Protein AF-A0A951UGB6-F1 (afdb_monomer_lite)

Sequence (271 aa):
MLEIDELEIEKVNQIALNAYKPQWRKLLALSSAVIFSIFVFATRFGLKNSWTSSHPLPILMVTIATLIVVYIGSMLILNLITNIWILHHILKRELERKEFNVNPLHPDRCGGLRSLSDYALKTAYLAAVLGMMVSLIVYQFITRGTGQNYWFIYLIIPIDILLSIVCFFGPLLAAHRGMRKAKEELLREIARQFQADYSQIHASLTGDAETLKQGTEKIKNLRAFYSLTDKFPVWPFDIQTFRRFLLTISAHVFLPVIGILQKLIPLLLKK

Foldseek 3Di:
DDPPPVVVVVVLVVLLCVLVPDPVLLVVLQVQLVVVLVVQLVVLCVWPQDPCNPDPVSSVVVSVVSSVLSSLVSSLVSVLVSLLVSLLVVLVVCLVVVVLAFDLPPPQLLSPLLVLLVQLLVSLLVLLVSLLVLLVVLLCCLQRVTPVVCPCSVVVLVVSLVVSVCSNVSSQVSQLVSLVVNLVVVLVVLVVVLVVLVVVLVVCVVDDPVSNVVSVVVNVVSVVVSVSSVPRDSTNDDPVSVVSSVVSSVSSCVSNVVSVCVVVVVVVVVD

Organism: NCBI:txid287848

pLDDT: mean 85.75, std 7.77, range [38.28, 95.31]

Secondary structure (DSSP, 8-state):
-----HHHHHHHHHHHHHHH--THHHHHHHHHHHHHHHHHHHHHHT-TT-GGGSSHHHHHHHHHHHHHHHHHHHHHHHHHHHHHHHHHHHHHHHHHTT-----TT-TTSSTT-HHHHHHHHHHHHHHHHHHHHHHHHHHHHHHH-TTTT-TTHHHHHHHHHHHHHHHHHHHHHHHHHHHHHHHHHHHHHHHHHHHHHHHHHHHTTTS-HHHHHHHHHHHHHHHHHHHHHHHS-SSS--HHHHHHHHHHHHHHHHHHHHHHHHHHHHHHTT-

Structure (mmCIF, N/CA/C/O backbone):
data_AF-A0A951UGB6-F1
#
_entry.id   AF-A0A951UGB6-F1
#
loop_
_atom_site.group_PDB
_atom_site.id
_atom_site.type_symbol
_atom_site.label_atom_id
_atom_site.label_alt_id
_atom_site.label_comp_id
_atom_site.label_asym_id
_atom_site.label_entity_id
_atom_site.label_seq_id
_atom_site.pdbx_PDB_ins_code
_atom_site.Cartn_x
_atom_site.Cartn_y
_atom_site.Cartn_z
_atom_site.occupancy
_atom_site.B_iso_or_equiv
_atom_site.auth_seq_id
_atom_site.auth_comp_id
_atom_site.auth_asym_id
_atom_site.auth_atom_id
_atom_site.pdbx_PDB_model_num
ATOM 1 N N . MET A 1 1 ? -5.005 12.750 31.411 1.00 38.28 1 MET A N 1
ATOM 2 C CA . MET A 1 1 ? -3.655 13.033 30.888 1.00 38.28 1 MET A CA 1
ATOM 3 C C . MET A 1 1 ? -2.956 11.687 30.880 1.00 38.28 1 MET A C 1
ATOM 5 O O . MET A 1 1 ? -2.759 11.136 31.948 1.00 38.28 1 MET A O 1
ATOM 9 N N . LEU A 1 2 ? -2.833 11.066 29.705 1.00 46.41 2 LEU A N 1
ATOM 10 C CA . LEU A 1 2 ? -2.323 9.698 29.567 1.00 46.41 2 LEU A CA 1
ATOM 11 C C . LEU A 1 2 ? -0.817 9.725 29.848 1.00 46.41 2 LEU A C 1
ATOM 13 O O . LEU A 1 2 ? -0.064 10.207 29.004 1.00 46.41 2 LEU A O 1
ATOM 17 N N . GLU A 1 3 ? -0.391 9.241 31.016 1.00 51.22 3 GLU A N 1
ATOM 18 C CA . GLU A 1 3 ? 0.951 8.672 31.167 1.00 51.22 3 GLU A CA 1
ATOM 19 C C . GLU A 1 3 ? 1.006 7.480 30.213 1.00 51.22 3 GLU A C 1
ATOM 21 O O . GLU A 1 3 ? 0.571 6.376 30.529 1.00 51.22 3 GLU A O 1
ATOM 26 N N . ILE A 1 4 ? 1.428 7.732 28.976 1.00 63.09 4 ILE A N 1
ATOM 27 C CA . ILE A 1 4 ? 1.893 6.658 28.114 1.00 63.09 4 ILE A CA 1
ATOM 28 C C . ILE A 1 4 ? 3.155 6.165 28.811 1.00 63.09 4 ILE A C 1
ATOM 30 O O . ILE A 1 4 ? 4.134 6.905 28.868 1.00 63.09 4 ILE A O 1
ATOM 34 N N . ASP A 1 5 ? 3.079 4.976 29.404 1.00 76.38 5 ASP A N 1
ATOM 35 C CA . ASP A 1 5 ? 4.167 4.349 30.148 1.00 76.38 5 ASP A CA 1
ATOM 36 C C . ASP A 1 5 ? 5.444 4.404 29.290 1.00 76.38 5 ASP A C 1
ATOM 38 O O . ASP A 1 5 ? 5.528 3.770 28.233 1.00 76.38 5 ASP A O 1
ATOM 42 N N . GLU A 1 6 ? 6.416 5.235 29.685 1.00 79.81 6 GLU A N 1
ATOM 43 C CA . GLU A 1 6 ? 7.659 5.463 28.930 1.00 79.81 6 GLU A CA 1
ATOM 44 C C . GLU A 1 6 ? 8.369 4.135 28.631 1.00 79.81 6 GLU A C 1
ATOM 46 O O . GLU A 1 6 ? 8.998 3.958 27.583 1.00 79.81 6 GLU A O 1
ATOM 51 N N . LEU A 1 7 ? 8.184 3.157 29.519 1.00 80.94 7 LEU A N 1
ATOM 52 C CA . LEU A 1 7 ? 8.701 1.806 29.394 1.00 80.94 7 LEU A CA 1
ATOM 53 C C . LEU A 1 7 ? 8.065 1.032 28.225 1.00 80.94 7 LEU A C 1
ATOM 55 O O . LEU A 1 7 ? 8.711 0.174 27.614 1.00 80.94 7 LEU A O 1
ATOM 59 N N . GLU A 1 8 ? 6.814 1.323 27.870 1.00 78.12 8 GLU A N 1
ATOM 60 C CA . GLU A 1 8 ? 6.154 0.745 26.700 1.00 78.12 8 GLU A CA 1
ATOM 61 C C . GLU A 1 8 ? 6.611 1.374 25.392 1.00 78.12 8 GLU A C 1
ATOM 63 O O . GLU A 1 8 ? 6.819 0.645 24.414 1.00 78.12 8 GLU A O 1
ATOM 68 N N . ILE A 1 9 ? 6.820 2.693 25.382 1.00 81.00 9 ILE A N 1
ATOM 69 C CA . ILE A 1 9 ? 7.415 3.390 24.236 1.00 81.00 9 ILE A CA 1
ATOM 70 C C . ILE A 1 9 ? 8.806 2.812 23.966 1.00 81.00 9 ILE A C 1
ATOM 72 O O . ILE A 1 9 ? 9.115 2.461 22.825 1.00 81.00 9 ILE A O 1
ATOM 76 N N . GLU A 1 10 ? 9.610 2.617 25.014 1.00 86.25 10 GLU A N 1
ATOM 77 C CA . GLU A 1 10 ? 10.943 2.031 24.887 1.00 86.25 10 GLU A CA 1
ATOM 78 C C . GLU A 1 10 ? 10.883 0.593 24.353 1.00 86.25 10 GLU A C 1
ATOM 80 O O . GLU A 1 10 ? 11.609 0.247 23.421 1.00 86.25 10 GLU A O 1
ATOM 85 N N . LYS A 1 11 ? 9.955 -0.245 24.838 1.00 83.81 11 LYS A N 1
ATOM 86 C CA . LYS A 1 11 ? 9.754 -1.605 24.298 1.00 83.81 11 LYS A CA 1
ATOM 87 C C . LYS A 1 11 ? 9.396 -1.596 22.810 1.00 83.81 11 LYS A C 1
ATOM 89 O O . LYS A 1 11 ? 9.941 -2.397 22.049 1.00 83.81 11 LYS A O 1
ATOM 94 N N . VAL A 1 12 ? 8.488 -0.716 22.381 1.00 81.81 12 VAL A N 1
ATOM 95 C CA . VAL A 1 12 ? 8.105 -0.592 20.963 1.00 81.81 12 VAL A CA 1
ATOM 96 C C . VAL A 1 12 ? 9.290 -0.112 20.123 1.00 81.81 12 VAL A C 1
ATOM 98 O O . VAL A 1 12 ? 9.552 -0.681 19.059 1.00 81.81 12 VAL A O 1
ATOM 101 N N . ASN A 1 13 ? 10.053 0.862 20.621 1.00 84.88 13 ASN A N 1
ATOM 102 C CA . ASN A 1 13 ? 11.263 1.354 19.965 1.00 84.88 13 ASN A CA 1
ATOM 103 C C . ASN A 1 13 ? 12.320 0.257 19.827 1.00 84.88 13 ASN A C 1
ATOM 105 O O . ASN A 1 13 ? 12.879 0.091 18.745 1.00 84.88 13 ASN A O 1
ATOM 109 N N . GLN A 1 14 ? 12.551 -0.546 20.865 1.00 86.94 14 GLN A N 1
ATOM 110 C CA . GLN A 1 14 ? 13.484 -1.674 20.819 1.00 86.94 14 GLN A CA 1
ATOM 111 C C . GLN A 1 14 ? 13.060 -2.730 19.792 1.00 86.94 14 GLN A C 1
ATOM 113 O O . GLN A 1 14 ? 13.891 -3.201 19.012 1.00 86.94 14 GLN A O 1
ATOM 118 N N . ILE A 1 15 ? 11.768 -3.077 19.729 1.00 83.62 15 ILE A N 1
ATOM 119 C CA . ILE A 1 15 ? 11.235 -3.999 18.710 1.00 83.62 15 ILE A CA 1
ATOM 120 C C . ILE A 1 15 ? 11.481 -3.437 17.305 1.00 83.62 15 ILE A C 1
ATOM 122 O O . ILE A 1 15 ? 11.978 -4.155 16.432 1.00 83.62 15 ILE A O 1
ATOM 126 N N . ALA A 1 16 ? 11.178 -2.155 17.091 1.00 81.88 16 ALA A N 1
ATOM 127 C CA . ALA A 1 16 ? 11.404 -1.498 15.811 1.00 81.88 16 ALA A CA 1
ATOM 128 C C . ALA A 1 16 ? 12.898 -1.488 15.446 1.00 81.88 16 ALA A C 1
ATOM 130 O O . ALA A 1 16 ? 13.276 -1.977 14.382 1.00 81.88 16 ALA A O 1
ATOM 131 N N . LEU A 1 17 ? 13.768 -1.017 16.341 1.00 84.00 17 LEU A N 1
ATOM 132 C CA . LEU A 1 17 ? 15.216 -0.958 16.129 1.00 84.00 17 LEU A CA 1
ATOM 133 C C . LEU A 1 17 ? 15.797 -2.333 15.795 1.00 84.00 17 LEU A C 1
ATOM 135 O O . LEU A 1 17 ? 16.550 -2.461 14.827 1.00 84.00 17 LEU A O 1
ATOM 139 N N . ASN A 1 18 ? 15.397 -3.377 16.521 1.00 86.62 18 ASN A N 1
ATOM 140 C CA . ASN A 1 18 ? 15.859 -4.741 16.272 1.00 86.62 18 ASN A CA 1
ATOM 141 C C . ASN A 1 18 ? 15.403 -5.287 14.915 1.00 86.62 18 ASN A C 1
ATOM 143 O O . ASN A 1 18 ? 16.157 -6.018 14.273 1.00 86.62 18 ASN A O 1
ATOM 147 N N . ALA A 1 19 ? 14.226 -4.892 14.428 1.00 84.12 19 ALA A N 1
ATOM 148 C CA . ALA A 1 19 ? 13.757 -5.265 13.096 1.00 84.12 19 ALA A CA 1
ATOM 149 C C . ALA A 1 19 ? 14.510 -4.530 11.961 1.00 84.12 19 ALA A C 1
ATOM 151 O O . ALA A 1 19 ? 14.636 -5.045 10.843 1.00 84.12 19 ALA A O 1
ATOM 152 N N . TYR A 1 20 ? 15.047 -3.333 12.234 1.00 85.38 20 TYR A N 1
ATOM 153 C CA . TYR A 1 20 ? 15.798 -2.523 11.262 1.00 85.38 20 TYR A CA 1
ATOM 154 C C . TYR A 1 20 ? 17.314 -2.736 11.262 1.00 85.38 20 TYR A C 1
ATOM 156 O O . TYR A 1 20 ? 17.959 -2.543 10.230 1.00 85.38 20 TYR A O 1
ATOM 164 N N . LYS A 1 21 ? 17.877 -3.190 12.380 1.00 84.81 21 LYS A N 1
ATOM 165 C CA . LYS A 1 21 ? 19.311 -3.446 12.572 1.00 84.81 21 LYS A CA 1
ATOM 166 C C . LYS A 1 21 ? 19.970 -4.462 11.616 1.00 84.81 21 LYS A C 1
ATOM 168 O O . LYS A 1 21 ? 21.153 -4.273 11.321 1.00 84.81 21 LYS A O 1
ATOM 173 N N . PRO A 1 22 ? 19.315 -5.542 11.142 1.00 87.25 22 PRO A N 1
ATOM 174 C CA . PRO A 1 22 ? 20.041 -6.631 10.497 1.00 87.25 22 PRO A CA 1
ATOM 175 C C . PRO A 1 22 ? 20.720 -6.236 9.175 1.00 87.25 22 PRO A C 1
ATOM 177 O O . PRO A 1 22 ? 20.073 -5.794 8.224 1.00 87.25 22 PRO A O 1
ATOM 180 N N . GLN A 1 23 ? 22.036 -6.462 9.083 1.00 87.88 23 GLN A N 1
ATOM 181 C CA . GLN A 1 23 ? 22.843 -6.102 7.907 1.00 87.88 23 GLN A CA 1
ATOM 182 C C . GLN A 1 23 ? 22.501 -6.921 6.652 1.00 87.88 23 GLN A C 1
ATOM 184 O O . GLN A 1 23 ? 22.682 -6.426 5.537 1.00 87.88 23 GLN A O 1
ATOM 189 N N . TRP A 1 24 ? 21.935 -8.125 6.815 1.00 89.00 24 TRP A N 1
ATOM 190 C CA . TRP A 1 24 ? 21.502 -8.977 5.699 1.00 89.00 24 TRP A CA 1
ATOM 191 C C . TRP A 1 24 ? 20.510 -8.273 4.769 1.00 89.00 24 TRP A C 1
ATOM 193 O O . TRP A 1 24 ? 20.470 -8.576 3.584 1.00 89.00 24 TRP A O 1
ATOM 203 N N . ARG A 1 25 ? 19.762 -7.283 5.271 1.00 91.88 25 ARG A N 1
ATOM 204 C CA . ARG A 1 25 ? 18.820 -6.487 4.475 1.00 91.88 25 ARG A CA 1
ATOM 205 C C . ARG A 1 25 ? 19.524 -5.676 3.390 1.00 91.88 25 ARG A C 1
ATOM 207 O O . ARG A 1 25 ? 19.106 -5.698 2.237 1.00 91.88 25 ARG A O 1
ATOM 214 N N . LYS A 1 26 ? 20.613 -4.991 3.758 1.00 92.06 26 LYS A N 1
ATOM 215 C CA . LYS A 1 26 ? 21.428 -4.207 2.818 1.00 92.06 26 LYS A CA 1
ATOM 216 C C . LYS A 1 26 ? 22.120 -5.123 1.815 1.00 92.06 26 LYS A C 1
ATOM 218 O O . LYS A 1 26 ? 22.150 -4.800 0.634 1.00 92.06 26 LYS A O 1
ATOM 223 N N . LEU A 1 27 ? 22.622 -6.271 2.280 1.00 93.19 27 LEU A N 1
ATOM 224 C CA . LEU A 1 27 ? 23.237 -7.276 1.413 1.00 93.19 27 LEU A CA 1
ATOM 225 C C . LEU A 1 27 ? 22.232 -7.826 0.400 1.00 93.19 27 LEU A C 1
ATOM 227 O O . LEU A 1 27 ? 22.526 -7.827 -0.784 1.00 93.19 27 LEU A O 1
ATOM 231 N N . LEU A 1 28 ? 21.027 -8.198 0.835 1.00 92.94 28 LEU A N 1
ATOM 232 C CA . LEU A 1 28 ? 19.986 -8.732 -0.043 1.00 92.94 28 LEU A CA 1
ATOM 233 C C . LEU A 1 28 ? 19.545 -7.704 -1.094 1.00 92.94 28 LEU A C 1
ATOM 235 O O . LEU A 1 28 ? 19.450 -8.047 -2.270 1.00 92.94 28 LEU A O 1
ATOM 239 N N . ALA A 1 29 ? 19.344 -6.444 -0.693 1.00 93.75 29 ALA A N 1
ATOM 240 C CA . ALA A 1 29 ? 19.012 -5.358 -1.618 1.00 93.75 29 ALA A CA 1
ATOM 241 C C . ALA A 1 29 ? 20.155 -5.031 -2.596 1.00 93.75 29 ALA A C 1
ATOM 243 O O . ALA A 1 29 ? 19.908 -4.683 -3.749 1.00 93.75 29 ALA A O 1
ATOM 244 N N . LEU A 1 30 ? 21.411 -5.133 -2.154 1.00 94.56 30 LEU A N 1
ATOM 245 C CA . LEU A 1 30 ? 22.568 -4.944 -3.024 1.00 94.56 30 LEU A CA 1
ATOM 246 C C . LEU A 1 30 ? 22.714 -6.112 -4.005 1.00 94.56 30 LEU A C 1
ATOM 248 O O . LEU A 1 30 ? 22.925 -5.887 -5.193 1.00 94.56 30 LEU A O 1
ATOM 252 N N . SER A 1 31 ? 22.553 -7.351 -3.538 1.00 93.50 31 SER A N 1
ATOM 253 C CA . SER A 1 31 ? 22.601 -8.548 -4.377 1.00 93.50 31 SER A CA 1
ATOM 254 C C . SER A 1 31 ? 21.523 -8.521 -5.458 1.00 93.50 31 SER A C 1
ATOM 256 O O . SER A 1 31 ? 21.841 -8.762 -6.621 1.00 93.50 31 SER A O 1
ATOM 258 N N . SER A 1 32 ? 20.274 -8.171 -5.122 1.00 94.00 32 SER A N 1
ATOM 259 C CA . SER A 1 32 ? 19.203 -8.038 -6.121 1.00 94.00 32 SER A CA 1
ATOM 260 C C . SER A 1 32 ? 19.516 -6.949 -7.150 1.00 94.00 32 SER A C 1
ATOM 262 O O . SER A 1 32 ? 19.353 -7.181 -8.349 1.00 94.00 32 SER A O 1
ATOM 264 N N . ALA A 1 33 ? 20.025 -5.795 -6.706 1.00 94.31 33 ALA A N 1
ATOM 265 C CA . ALA A 1 33 ? 20.421 -4.698 -7.584 1.00 94.31 33 ALA A CA 1
ATOM 266 C C . ALA A 1 33 ? 21.547 -5.094 -8.544 1.00 94.31 33 ALA A C 1
ATOM 268 O O . ALA A 1 33 ? 21.436 -4.856 -9.744 1.00 94.31 33 ALA A O 1
ATOM 269 N N . VAL A 1 34 ? 22.593 -5.757 -8.046 1.00 95.31 34 VAL A N 1
ATOM 270 C CA . VAL A 1 34 ? 23.720 -6.220 -8.867 1.00 95.31 34 VAL A CA 1
ATOM 271 C C . VAL A 1 34 ? 23.261 -7.254 -9.895 1.00 95.31 34 VAL A C 1
ATOM 273 O O . VAL A 1 34 ? 23.569 -7.106 -11.077 1.00 95.31 34 VAL A O 1
ATOM 276 N N . ILE A 1 35 ? 22.479 -8.259 -9.484 1.00 94.50 35 ILE A N 1
ATOM 277 C CA . ILE A 1 35 ? 21.965 -9.301 -10.388 1.00 94.50 35 ILE A CA 1
ATOM 278 C C . ILE A 1 35 ? 21.121 -8.675 -11.505 1.00 94.50 35 ILE A C 1
ATOM 280 O O . ILE A 1 35 ? 21.333 -8.966 -12.685 1.00 94.50 35 ILE A O 1
ATOM 284 N N . PHE A 1 36 ? 20.191 -7.785 -11.151 1.00 91.06 36 PHE A N 1
ATOM 285 C CA . PHE A 1 36 ? 19.306 -7.157 -12.129 1.00 91.06 36 PHE A CA 1
ATOM 286 C C . PHE A 1 36 ? 20.064 -6.201 -13.060 1.00 91.06 36 PHE A C 1
ATOM 288 O O . PHE A 1 36 ? 19.801 -6.172 -14.261 1.00 91.06 36 PHE A O 1
ATOM 295 N N . SER A 1 37 ? 21.054 -5.466 -12.548 1.00 91.44 37 SER A N 1
ATOM 296 C CA . SER A 1 37 ? 21.913 -4.610 -13.369 1.00 91.44 37 SER A CA 1
ATOM 297 C C . SER A 1 37 ? 22.779 -5.399 -14.342 1.00 91.44 37 SER A C 1
ATOM 299 O O . SER A 1 37 ? 22.891 -4.987 -15.494 1.00 91.44 37 SER A O 1
ATOM 301 N N . ILE A 1 38 ? 23.340 -6.544 -13.938 1.00 92.69 38 ILE A N 1
ATOM 302 C CA . ILE A 1 38 ? 24.080 -7.433 -14.850 1.00 92.69 38 ILE A CA 1
ATOM 303 C C . ILE A 1 38 ? 23.151 -7.940 -15.960 1.00 92.69 38 ILE A C 1
ATOM 305 O O . ILE A 1 38 ? 23.517 -7.918 -17.136 1.00 92.69 38 ILE A O 1
ATOM 309 N N . PHE A 1 39 ? 21.924 -8.332 -15.609 1.00 90.19 39 PHE A N 1
ATOM 310 C CA . PHE A 1 39 ? 20.917 -8.752 -16.582 1.00 90.19 39 PHE A CA 1
ATOM 311 C C . PHE A 1 39 ? 20.552 -7.629 -17.570 1.00 90.19 39 PHE A C 1
ATOM 313 O O . PHE A 1 39 ? 20.525 -7.845 -18.786 1.00 90.19 39 PHE A O 1
ATOM 320 N N . VAL A 1 40 ? 20.315 -6.407 -17.080 1.00 86.56 40 VAL A N 1
ATOM 321 C CA . VAL A 1 40 ? 20.032 -5.245 -17.939 1.00 86.56 40 VAL A CA 1
ATOM 322 C C . VAL A 1 40 ? 21.230 -4.907 -18.824 1.00 86.56 40 VAL A C 1
ATOM 324 O O . VAL A 1 40 ? 21.052 -4.663 -20.015 1.00 86.56 40 VAL A O 1
ATOM 327 N N . PHE A 1 41 ? 22.448 -4.949 -18.288 1.00 89.06 41 PHE A N 1
ATOM 328 C CA . PHE A 1 41 ? 23.668 -4.727 -19.059 1.00 89.06 41 PHE A CA 1
ATOM 329 C C . PHE A 1 41 ? 23.786 -5.732 -20.213 1.00 89.06 41 PHE A C 1
ATOM 331 O O . PHE A 1 41 ? 23.933 -5.325 -21.364 1.00 89.06 41 PHE A O 1
ATOM 338 N N . ALA A 1 42 ? 23.620 -7.029 -19.933 1.00 87.25 42 ALA A N 1
ATOM 339 C CA . ALA A 1 42 ? 23.700 -8.090 -20.938 1.00 87.25 42 ALA A CA 1
ATOM 340 C C . ALA A 1 42 ? 22.615 -7.964 -22.024 1.00 87.25 42 ALA A C 1
ATOM 342 O O . ALA A 1 42 ? 22.898 -8.082 -23.216 1.00 87.25 42 ALA A O 1
ATOM 343 N N . THR A 1 43 ? 21.371 -7.670 -21.633 1.00 83.00 43 THR A N 1
ATOM 344 C CA . THR A 1 43 ? 20.251 -7.527 -22.582 1.00 83.00 43 THR A CA 1
ATOM 345 C C . THR A 1 43 ? 20.361 -6.273 -23.454 1.00 83.00 43 THR A C 1
ATOM 347 O O . THR A 1 43 ? 19.900 -6.277 -24.597 1.00 83.00 43 THR A O 1
ATOM 350 N N . ARG A 1 44 ? 21.015 -5.207 -22.970 1.00 82.81 44 ARG A N 1
ATOM 351 C CA . ARG A 1 44 ? 21.193 -3.948 -23.717 1.00 82.81 44 ARG A CA 1
ATOM 352 C C . ARG A 1 44 ? 22.100 -4.078 -24.933 1.00 82.81 44 ARG A C 1
ATOM 354 O O . ARG A 1 44 ? 21.819 -3.412 -25.927 1.00 82.81 44 ARG A O 1
ATOM 361 N N . PHE A 1 45 ? 23.093 -4.966 -24.917 1.00 79.00 45 PHE A N 1
ATOM 362 C CA . PHE A 1 45 ? 23.911 -5.241 -26.107 1.00 79.00 45 PHE A CA 1
ATOM 363 C C . PHE A 1 45 ? 23.113 -5.886 -27.249 1.00 79.00 45 PHE A C 1
ATOM 365 O O . PHE A 1 45 ? 23.432 -5.676 -28.415 1.00 79.00 45 PHE A O 1
ATOM 372 N N . GLY A 1 46 ? 22.050 -6.634 -26.933 1.00 75.75 46 GLY A N 1
ATOM 373 C CA . GLY A 1 46 ? 21.193 -7.284 -27.931 1.00 75.75 46 GLY A CA 1
ATOM 374 C C . GLY A 1 46 ? 20.109 -6.383 -28.535 1.00 75.75 46 GLY A C 1
ATOM 375 O O . GLY A 1 46 ? 19.446 -6.775 -29.498 1.00 75.75 46 GLY A O 1
ATOM 376 N N . LEU A 1 47 ? 19.896 -5.179 -27.991 1.00 77.62 47 LEU A N 1
ATOM 377 C CA . LEU A 1 47 ? 18.827 -4.283 -28.432 1.00 77.62 47 LEU A CA 1
ATOM 378 C C . LEU A 1 47 ? 19.217 -3.550 -29.725 1.00 77.62 47 LEU A C 1
ATOM 380 O O . LEU A 1 47 ? 20.051 -2.648 -29.720 1.00 77.62 47 LEU A O 1
ATOM 384 N N . LYS A 1 48 ? 18.552 -3.883 -30.835 1.00 70.69 48 LYS A N 1
ATOM 385 C CA . LYS A 1 48 ? 18.637 -3.123 -32.095 1.00 70.69 48 LYS A CA 1
ATOM 386 C C . LYS A 1 48 ? 17.739 -1.878 -32.034 1.00 70.69 48 LYS A C 1
ATOM 388 O O . LYS A 1 48 ? 16.685 -1.919 -31.404 1.00 70.69 48 LYS A O 1
ATOM 393 N N . ASN A 1 49 ? 18.134 -0.789 -32.701 1.00 72.69 49 ASN A N 1
ATOM 394 C CA . ASN A 1 49 ? 17.379 0.477 -32.804 1.00 72.69 49 ASN A CA 1
ATOM 395 C C . ASN A 1 49 ? 17.166 1.239 -31.480 1.00 72.69 49 ASN A C 1
ATOM 397 O O . ASN A 1 49 ? 16.219 2.018 -31.345 1.00 72.69 49 ASN A O 1
ATOM 401 N N . SER A 1 50 ? 18.055 1.055 -30.499 1.00 73.50 50 SER A N 1
ATOM 402 C CA . SER A 1 50 ? 18.045 1.844 -29.267 1.00 73.50 50 SER A CA 1
ATOM 403 C C . SER A 1 50 ? 19.192 2.838 -29.235 1.00 73.50 50 SER A C 1
ATOM 405 O O . SER A 1 50 ? 20.338 2.465 -29.452 1.00 73.50 50 SER A O 1
ATOM 407 N N . TRP A 1 51 ? 18.912 4.080 -28.839 1.00 73.81 51 TRP A N 1
ATOM 408 C CA . TRP A 1 51 ? 19.974 5.039 -28.511 1.00 73.81 51 TRP A CA 1
ATOM 409 C C . TRP A 1 51 ? 20.811 4.562 -27.313 1.00 73.81 51 TRP A C 1
ATOM 411 O O . TRP A 1 51 ? 21.986 4.892 -27.191 1.00 73.81 51 TRP A O 1
ATOM 421 N N . THR A 1 52 ? 20.216 3.734 -26.443 1.00 75.94 52 THR A N 1
ATOM 422 C CA . THR A 1 52 ? 20.905 3.178 -25.277 1.00 75.94 52 THR A CA 1
ATOM 423 C C . THR A 1 52 ? 21.903 2.088 -25.637 1.00 75.94 52 THR A C 1
ATOM 425 O O . THR A 1 52 ? 22.684 1.722 -24.776 1.00 75.94 52 THR A O 1
ATOM 428 N N . SER A 1 53 ? 21.846 1.525 -26.848 1.00 78.06 53 SER A N 1
ATOM 429 C CA . SER A 1 53 ? 22.748 0.458 -27.304 1.00 78.06 53 SER A CA 1
ATOM 430 C C . SER A 1 53 ? 23.742 0.927 -28.369 1.00 78.06 53 SER A C 1
ATOM 432 O O . SER A 1 53 ? 24.598 0.153 -28.782 1.00 78.06 53 SER A O 1
ATOM 434 N N . SER A 1 54 ? 23.668 2.195 -28.797 1.00 79.44 54 SER A N 1
ATOM 435 C CA . SER A 1 54 ? 24.538 2.750 -29.842 1.00 79.44 54 SER A CA 1
ATOM 436 C C . SER A 1 54 ? 25.992 2.932 -29.393 1.00 79.44 54 SER A C 1
ATOM 438 O O . SER A 1 54 ? 26.893 2.857 -30.219 1.00 79.44 54 SER A O 1
ATOM 440 N N . HIS A 1 55 ? 26.229 3.163 -28.098 1.00 84.19 55 HIS A N 1
ATOM 441 C CA . HIS A 1 55 ? 27.565 3.352 -27.528 1.00 84.19 55 HIS A CA 1
ATOM 442 C C . HIS A 1 55 ? 27.668 2.756 -26.111 1.00 84.19 55 HIS A C 1
ATOM 444 O O . HIS A 1 55 ? 26.653 2.673 -25.414 1.00 84.19 55 HIS A O 1
ATOM 450 N N . PRO A 1 56 ? 28.884 2.418 -25.630 1.00 85.12 56 PRO A N 1
ATOM 451 C CA . PRO A 1 56 ? 29.094 1.901 -24.273 1.00 85.12 56 PRO A CA 1
ATOM 452 C C . PRO A 1 56 ? 28.647 2.857 -23.155 1.00 85.12 56 PRO A C 1
ATOM 454 O O . PRO A 1 56 ? 28.153 2.411 -22.124 1.00 85.12 56 PRO A O 1
ATOM 457 N N . LEU A 1 57 ? 28.779 4.175 -23.357 1.00 87.69 57 LEU A N 1
ATOM 458 C CA . LEU A 1 57 ? 28.433 5.183 -22.345 1.00 87.69 57 LEU A CA 1
ATOM 459 C C . LEU A 1 57 ? 26.934 5.167 -21.964 1.00 87.69 57 LEU A C 1
ATOM 461 O O . LEU A 1 57 ? 26.636 5.031 -20.776 1.00 87.69 57 LEU A O 1
ATOM 465 N N . PRO A 1 58 ? 25.973 5.235 -22.912 1.00 86.62 58 PRO A N 1
ATOM 466 C CA . PRO A 1 58 ? 24.553 5.044 -22.610 1.00 86.62 58 PRO A CA 1
ATOM 467 C C . PRO A 1 58 ? 24.225 3.724 -21.900 1.00 86.62 58 PRO A C 1
ATOM 469 O O . PRO A 1 58 ? 23.387 3.715 -20.997 1.00 86.62 58 PRO A O 1
ATOM 472 N N . ILE A 1 59 ? 24.893 2.623 -22.266 1.00 86.44 59 ILE A N 1
ATOM 473 C CA . ILE A 1 59 ? 24.694 1.315 -21.621 1.00 86.44 59 ILE A CA 1
ATOM 474 C C . ILE A 1 59 ? 25.091 1.393 -20.143 1.00 86.44 59 ILE A C 1
ATOM 476 O O . ILE A 1 59 ? 24.321 0.974 -19.274 1.00 86.44 59 ILE A O 1
ATOM 480 N N . LEU A 1 60 ? 26.260 1.968 -19.846 1.00 88.38 60 LEU A N 1
ATOM 481 C CA . LEU A 1 60 ? 26.738 2.150 -18.475 1.00 88.38 60 LEU A CA 1
ATOM 482 C C . LEU A 1 60 ? 25.800 3.051 -17.665 1.00 88.38 60 LEU A C 1
ATOM 484 O O . LEU A 1 60 ? 25.413 2.678 -16.560 1.00 88.38 60 LEU A O 1
ATOM 488 N N . MET A 1 61 ? 25.359 4.178 -18.230 1.00 88.88 61 MET A N 1
ATOM 489 C CA . MET A 1 61 ? 24.427 5.097 -17.562 1.00 88.88 61 MET A CA 1
ATOM 490 C C . MET A 1 61 ? 23.110 4.412 -17.184 1.00 88.88 61 MET A C 1
ATOM 492 O O . MET A 1 61 ? 22.662 4.510 -16.042 1.00 88.88 61 MET A O 1
ATOM 496 N N . VAL A 1 62 ? 22.509 3.663 -18.114 1.00 86.31 62 VAL A N 1
ATOM 497 C CA . VAL A 1 62 ? 21.268 2.916 -17.849 1.00 86.31 62 VAL A CA 1
ATOM 498 C C . VAL A 1 62 ? 21.494 1.814 -16.813 1.00 86.31 62 VAL A C 1
ATOM 500 O O . VAL A 1 62 ? 20.632 1.584 -15.965 1.00 86.31 62 VAL A O 1
ATOM 503 N N . THR A 1 63 ? 22.649 1.151 -16.841 1.00 88.88 63 THR A N 1
ATOM 504 C CA . THR A 1 63 ? 22.993 0.081 -15.890 1.00 88.88 63 THR A CA 1
ATOM 505 C C . THR A 1 63 ? 23.168 0.620 -14.469 1.00 88.88 63 THR A C 1
ATOM 507 O O . THR A 1 63 ? 22.646 0.027 -13.522 1.00 88.88 63 THR A O 1
ATOM 510 N N . ILE A 1 64 ? 23.833 1.771 -14.318 1.00 91.00 64 ILE A N 1
ATOM 511 C CA . ILE A 1 64 ? 23.996 2.468 -13.033 1.00 91.00 64 ILE A CA 1
ATOM 512 C C . ILE A 1 64 ? 22.640 2.959 -12.519 1.00 91.00 64 ILE A C 1
ATOM 514 O O . ILE A 1 64 ? 22.299 2.716 -11.363 1.00 91.00 64 ILE A O 1
ATOM 518 N N . ALA A 1 65 ? 21.831 3.589 -13.376 1.00 89.06 65 ALA A N 1
ATOM 519 C CA . ALA A 1 65 ? 20.487 4.026 -13.002 1.00 89.06 65 ALA A CA 1
ATOM 520 C C . ALA A 1 65 ? 19.617 2.844 -12.544 1.00 89.06 65 ALA A C 1
ATOM 522 O O . ALA A 1 65 ? 18.937 2.931 -11.524 1.00 89.06 65 ALA A O 1
ATOM 523 N N . THR A 1 66 ? 19.697 1.712 -13.249 1.00 88.12 66 THR A N 1
ATOM 524 C CA . THR A 1 66 ? 19.005 0.472 -12.872 1.00 88.12 66 THR A CA 1
ATOM 525 C C . THR A 1 66 ? 19.469 -0.030 -11.507 1.00 88.12 66 THR A C 1
ATOM 527 O O . THR A 1 66 ? 18.631 -0.389 -10.686 1.00 88.12 66 THR A O 1
ATOM 530 N N . LEU A 1 67 ? 20.777 0.001 -11.232 1.00 92.75 67 LEU A N 1
ATOM 531 C CA . LEU A 1 67 ? 21.334 -0.435 -9.948 1.00 92.75 67 LEU A CA 1
ATOM 532 C C . LEU A 1 67 ? 20.732 0.377 -8.800 1.00 92.75 67 LEU A C 1
ATOM 534 O O . LEU A 1 67 ? 20.254 -0.186 -7.817 1.00 92.75 67 LEU A O 1
ATOM 538 N N . ILE A 1 68 ? 20.704 1.702 -8.959 1.00 91.31 68 ILE A N 1
ATOM 539 C CA . ILE A 1 68 ? 20.145 2.628 -7.970 1.00 91.31 68 ILE A CA 1
ATOM 540 C C . ILE A 1 68 ? 18.649 2.358 -7.768 1.00 91.31 68 ILE A C 1
ATOM 542 O O . ILE A 1 68 ? 18.200 2.205 -6.632 1.00 91.31 68 ILE A O 1
ATOM 546 N N . VAL A 1 69 ? 17.877 2.253 -8.853 1.00 89.19 69 VAL A N 1
ATOM 547 C CA . VAL A 1 69 ? 16.421 2.040 -8.793 1.00 89.19 69 VAL A CA 1
ATOM 548 C C . VAL A 1 69 ? 16.077 0.699 -8.148 1.00 89.19 69 VAL A C 1
ATOM 550 O O . VAL A 1 69 ? 15.223 0.655 -7.263 1.00 89.19 69 VAL A O 1
ATOM 553 N N . VAL A 1 70 ? 16.749 -0.388 -8.534 1.00 90.50 70 VAL A N 1
ATOM 554 C CA . VAL A 1 70 ? 16.486 -1.725 -7.979 1.00 90.50 70 VAL A CA 1
ATOM 555 C C . VAL A 1 70 ? 16.912 -1.805 -6.517 1.00 90.50 70 VAL A C 1
ATOM 557 O O . VAL A 1 70 ? 16.200 -2.416 -5.718 1.00 90.50 70 VAL A O 1
ATOM 560 N N . TYR A 1 71 ? 18.012 -1.152 -6.132 1.00 92.56 71 TYR A N 1
ATOM 561 C CA . TYR A 1 71 ? 18.420 -1.061 -4.731 1.00 92.56 71 TYR A CA 1
ATOM 562 C C . TYR A 1 71 ? 17.368 -0.326 -3.888 1.00 92.56 71 TYR A C 1
ATOM 564 O O . TYR A 1 71 ? 16.919 -0.851 -2.866 1.00 92.56 71 TYR A O 1
ATOM 572 N N . ILE A 1 72 ? 16.917 0.852 -4.340 1.00 90.69 72 ILE A N 1
ATOM 573 C CA . ILE A 1 72 ? 15.880 1.639 -3.654 1.00 90.69 72 ILE A CA 1
ATOM 574 C C . ILE A 1 72 ? 14.565 0.853 -3.583 1.00 90.69 72 ILE A C 1
ATOM 576 O O . ILE A 1 72 ? 13.962 0.778 -2.514 1.00 90.69 72 ILE A O 1
ATOM 580 N N . GLY A 1 73 ? 14.142 0.226 -4.683 1.00 89.06 73 GLY A N 1
ATOM 581 C CA . GLY A 1 73 ? 12.928 -0.591 -4.733 1.00 89.06 73 GLY A CA 1
ATOM 582 C C . GLY A 1 73 ? 12.995 -1.806 -3.808 1.00 89.06 73 GLY A C 1
ATOM 583 O O . GLY A 1 73 ? 12.060 -2.061 -3.052 1.00 89.06 73 GLY A O 1
ATOM 584 N N . SER A 1 74 ? 14.131 -2.507 -3.779 1.00 91.19 74 SER A N 1
ATOM 585 C CA . SER A 1 74 ? 14.347 -3.644 -2.874 1.00 91.19 74 SER A CA 1
ATOM 586 C C . SER A 1 74 ? 14.323 -3.203 -1.409 1.00 91.19 74 SER A C 1
ATOM 588 O O . SER A 1 74 ? 13.689 -3.848 -0.573 1.00 91.19 74 SER A O 1
ATOM 590 N N . MET A 1 75 ? 14.950 -2.067 -1.090 1.00 91.38 75 MET A N 1
ATOM 591 C CA . MET A 1 75 ? 14.897 -1.478 0.251 1.00 91.38 75 MET A CA 1
ATOM 592 C C . MET A 1 75 ? 13.482 -1.043 0.640 1.00 91.38 75 MET A C 1
ATOM 594 O O . MET A 1 75 ? 13.083 -1.261 1.784 1.00 91.38 75 MET A O 1
ATOM 598 N N . LEU A 1 76 ? 12.709 -0.477 -0.292 1.00 89.31 76 LEU A N 1
ATOM 599 C CA . LEU A 1 76 ? 11.308 -0.121 -0.072 1.00 89.31 76 LEU A CA 1
ATOM 600 C C . LEU A 1 76 ? 10.471 -1.361 0.259 1.00 89.31 76 LEU A C 1
ATOM 602 O O . LEU A 1 76 ? 9.744 -1.341 1.249 1.00 89.31 76 LEU A O 1
ATOM 606 N N . ILE A 1 77 ? 10.618 -2.446 -0.508 1.00 89.38 77 ILE A N 1
ATOM 607 C CA . ILE A 1 77 ? 9.913 -3.715 -0.267 1.00 89.38 77 ILE A CA 1
ATOM 608 C C . ILE A 1 77 ? 10.272 -4.276 1.112 1.00 89.38 77 ILE A C 1
ATOM 610 O O . ILE A 1 77 ? 9.381 -4.605 1.894 1.00 89.38 77 ILE A O 1
ATOM 614 N N . LEU A 1 78 ? 11.564 -4.337 1.449 1.00 91.06 78 LEU A N 1
ATOM 615 C CA . LEU A 1 78 ? 12.008 -4.815 2.761 1.00 91.06 78 LEU A CA 1
ATOM 616 C C . LEU A 1 78 ? 11.454 -3.944 3.894 1.00 91.06 78 LEU A C 1
ATOM 618 O O . LEU A 1 78 ? 10.955 -4.475 4.882 1.00 91.06 78 LEU A O 1
ATOM 622 N N . ASN A 1 79 ? 11.501 -2.617 3.748 1.00 89.38 79 ASN A N 1
ATOM 623 C CA . ASN A 1 79 ? 10.921 -1.691 4.721 1.00 89.38 79 ASN A CA 1
ATOM 624 C C . ASN A 1 79 ? 9.415 -1.905 4.869 1.00 89.38 79 ASN A C 1
ATOM 626 O O . ASN A 1 79 ? 8.911 -1.907 5.987 1.00 89.38 79 ASN A O 1
ATOM 630 N N . LEU A 1 80 ? 8.693 -2.100 3.768 1.00 88.06 80 LEU A N 1
ATOM 631 C CA . LEU A 1 80 ? 7.257 -2.341 3.797 1.00 88.06 80 LEU A CA 1
ATOM 632 C C . LEU A 1 80 ? 6.930 -3.637 4.545 1.00 88.06 80 LEU A C 1
ATOM 634 O O . LEU A 1 80 ? 6.094 -3.615 5.443 1.00 88.06 80 LEU A O 1
ATOM 638 N N . ILE A 1 81 ? 7.624 -4.735 4.231 1.00 89.75 81 ILE A N 1
ATOM 639 C CA . ILE A 1 81 ? 7.449 -6.024 4.916 1.00 89.75 81 ILE A CA 1
ATOM 640 C C . ILE A 1 81 ? 7.697 -5.860 6.418 1.00 89.75 81 ILE A C 1
ATOM 642 O O . ILE A 1 81 ? 6.876 -6.288 7.230 1.00 89.75 81 ILE A O 1
ATOM 646 N N . THR A 1 82 ? 8.789 -5.189 6.798 1.00 90.06 82 THR A N 1
ATOM 647 C CA . THR A 1 82 ? 9.106 -4.919 8.204 1.00 90.06 82 THR A CA 1
ATOM 648 C C . THR A 1 82 ? 8.034 -4.059 8.877 1.00 90.06 82 THR A C 1
ATOM 650 O O . THR A 1 82 ? 7.605 -4.390 9.976 1.00 90.06 82 THR A O 1
ATOM 653 N N . ASN A 1 83 ? 7.553 -2.997 8.228 1.00 88.31 83 ASN A N 1
ATOM 654 C CA . ASN A 1 83 ? 6.520 -2.123 8.791 1.00 88.31 83 ASN A CA 1
ATOM 655 C C . ASN A 1 83 ? 5.182 -2.836 8.969 1.00 88.31 83 ASN A C 1
ATOM 657 O O . ASN A 1 83 ? 4.556 -2.689 10.016 1.00 88.31 83 ASN A O 1
ATOM 661 N N . ILE A 1 84 ? 4.766 -3.645 7.993 1.00 87.44 84 ILE A N 1
ATOM 662 C CA . ILE A 1 84 ? 3.564 -4.479 8.107 1.00 87.44 84 ILE A CA 1
ATOM 663 C C . ILE A 1 84 ? 3.716 -5.451 9.279 1.00 87.44 84 ILE A C 1
ATOM 665 O O . ILE A 1 84 ? 2.790 -5.595 10.075 1.00 87.44 84 ILE A O 1
ATOM 669 N N . TRP A 1 85 ? 4.882 -6.089 9.413 1.00 89.81 85 TRP A N 1
ATOM 670 C CA . TRP A 1 85 ? 5.156 -7.025 10.501 1.00 89.81 85 TRP A CA 1
ATOM 671 C C . TRP A 1 85 ? 5.127 -6.348 11.880 1.00 89.81 85 TRP A C 1
ATOM 673 O O . TRP A 1 85 ? 4.422 -6.825 12.769 1.00 89.81 85 TRP A O 1
ATOM 683 N N . ILE A 1 86 ? 5.815 -5.210 12.044 1.00 88.69 86 ILE A N 1
ATOM 684 C CA . ILE A 1 86 ? 5.819 -4.426 13.292 1.00 88.69 86 ILE A CA 1
ATOM 685 C C . ILE A 1 86 ? 4.396 -3.992 13.644 1.00 88.69 86 ILE A C 1
ATOM 687 O O . ILE A 1 86 ? 3.940 -4.208 14.764 1.00 88.69 86 ILE A O 1
ATOM 691 N N . LEU A 1 87 ? 3.673 -3.412 12.684 1.00 86.19 87 LEU A N 1
ATOM 692 C CA . LEU A 1 87 ? 2.322 -2.914 12.908 1.00 86.19 87 LEU A CA 1
ATOM 693 C C . LEU A 1 87 ? 1.359 -4.044 13.276 1.00 86.19 87 LEU A C 1
ATOM 695 O O . LEU A 1 87 ? 0.543 -3.888 14.181 1.00 86.19 87 LEU A O 1
ATOM 699 N N . HIS A 1 88 ? 1.473 -5.194 12.611 1.00 86.06 88 HIS A N 1
ATOM 700 C CA . HIS A 1 88 ? 0.695 -6.375 12.958 1.00 86.06 88 HIS A CA 1
ATOM 701 C C . HIS A 1 88 ? 0.993 -6.849 14.383 1.00 86.06 88 HIS A C 1
ATOM 703 O O . HIS A 1 88 ? 0.064 -7.182 15.116 1.00 86.06 88 HIS A O 1
ATOM 709 N N . HIS A 1 89 ? 2.264 -6.848 14.788 1.00 85.75 89 HIS A N 1
ATOM 710 C CA . HIS A 1 89 ? 2.673 -7.248 16.129 1.00 85.75 89 HIS A CA 1
ATOM 711 C C . HIS A 1 89 ? 2.142 -6.292 17.209 1.00 85.75 89 HIS A C 1
ATOM 713 O O . HIS A 1 89 ? 1.541 -6.753 18.178 1.00 85.75 89 HIS A O 1
ATOM 719 N N . ILE A 1 90 ? 2.292 -4.977 17.010 1.00 84.38 90 ILE A N 1
ATOM 720 C CA . ILE A 1 90 ? 1.785 -3.952 17.936 1.00 84.38 90 ILE A CA 1
ATOM 721 C C . ILE A 1 90 ? 0.265 -4.065 18.054 1.00 84.38 90 ILE A C 1
ATOM 723 O O . ILE A 1 90 ? -0.255 -4.239 19.149 1.00 84.38 90 ILE A O 1
ATOM 727 N N . LEU A 1 91 ? -0.456 -4.055 16.930 1.00 81.56 91 LEU A N 1
ATOM 728 C CA . LEU A 1 91 ? -1.917 -4.107 16.954 1.00 81.56 91 LEU A CA 1
ATOM 729 C C . LEU A 1 91 ? -2.445 -5.403 17.559 1.00 81.56 91 LEU A C 1
ATOM 731 O O . LEU A 1 91 ? -3.442 -5.370 18.271 1.00 81.56 91 LEU A O 1
ATOM 735 N N . LYS A 1 92 ? -1.789 -6.542 17.310 1.00 82.75 92 LYS A N 1
ATOM 736 C CA . LYS A 1 92 ? -2.163 -7.808 17.947 1.00 82.75 92 LYS A CA 1
ATOM 737 C C . LYS A 1 92 ? -2.031 -7.717 19.470 1.00 82.75 92 LYS A C 1
ATOM 739 O O . LYS A 1 92 ? -2.952 -8.135 20.165 1.00 82.75 92 LYS A O 1
ATOM 744 N N . ARG A 1 93 ? -0.939 -7.131 19.971 1.00 82.38 93 ARG A N 1
ATOM 745 C CA . ARG A 1 93 ? -0.701 -6.936 21.409 1.00 82.38 93 ARG A CA 1
ATOM 746 C C . ARG A 1 93 ? -1.773 -6.050 22.051 1.00 82.38 93 ARG A C 1
ATOM 748 O O . ARG A 1 93 ? -2.368 -6.447 23.048 1.00 82.38 93 ARG A O 1
ATOM 755 N N . GLU A 1 94 ? -2.073 -4.901 21.447 1.00 80.25 94 GLU A N 1
ATOM 756 C CA . GLU A 1 94 ? -3.107 -3.976 21.949 1.00 80.25 94 GLU A CA 1
ATOM 757 C C . GLU A 1 94 ? -4.511 -4.610 21.928 1.00 80.25 94 GLU A C 1
ATOM 759 O O . GLU A 1 94 ? -5.343 -4.398 22.813 1.00 80.25 94 GLU A O 1
ATOM 764 N N . LEU A 1 95 ? -4.774 -5.456 20.929 1.00 75.44 95 LEU A N 1
ATOM 765 C CA . LEU A 1 95 ? -6.043 -6.161 20.778 1.00 75.44 95 LEU A CA 1
ATOM 766 C C . LEU A 1 95 ? -6.230 -7.319 21.771 1.00 75.44 95 LEU A C 1
ATOM 768 O O . LEU A 1 95 ? -7.369 -7.689 22.074 1.00 75.44 95 LEU A O 1
ATOM 772 N N . GLU A 1 96 ? -5.136 -7.925 22.234 1.00 78.06 96 GLU A N 1
ATOM 773 C CA . GLU A 1 96 ? -5.132 -8.946 23.290 1.00 78.06 96 GLU A CA 1
ATOM 774 C C . GLU A 1 96 ? -5.353 -8.319 24.671 1.00 78.06 96 GLU A C 1
ATOM 776 O O . GLU A 1 96 ? -6.054 -8.899 25.499 1.00 78.06 96 GLU A O 1
ATOM 781 N N . ARG A 1 97 ? -4.848 -7.099 24.886 1.00 77.38 97 ARG A N 1
ATOM 782 C CA . ARG A 1 97 ? -5.036 -6.333 26.127 1.00 77.38 97 ARG A CA 1
ATOM 783 C C . ARG A 1 97 ? -6.404 -5.660 26.263 1.00 77.38 97 ARG A C 1
ATOM 785 O O . ARG A 1 97 ? -6.720 -5.163 27.335 1.00 77.38 97 ARG A O 1
ATOM 792 N N . LYS A 1 98 ? -7.227 -5.669 25.206 1.00 69.31 98 LYS A N 1
ATOM 793 C CA . LYS A 1 98 ? -8.506 -4.928 25.111 1.00 69.31 98 LYS A CA 1
ATOM 794 C C . LYS A 1 98 ? -8.364 -3.404 25.247 1.00 69.31 98 LYS A C 1
ATOM 796 O O . LYS A 1 98 ? -9.349 -2.713 25.484 1.00 69.31 98 LYS A O 1
ATOM 801 N N . GLU A 1 99 ? -7.164 -2.873 25.048 1.00 70.12 99 GLU A N 1
ATOM 802 C CA . GLU A 1 99 ? -6.892 -1.429 25.105 1.00 70.12 99 GLU A CA 1
ATOM 803 C C . GLU A 1 99 ? -7.119 -0.749 23.748 1.00 70.12 99 GLU A C 1
ATOM 805 O O . GLU A 1 99 ? -7.167 0.476 23.644 1.00 70.12 99 GLU A O 1
ATOM 810 N N . PHE A 1 100 ? -7.325 -1.542 22.692 1.00 74.00 100 PHE A N 1
ATOM 811 C CA . PHE A 1 100 ? -7.626 -1.042 21.359 1.00 74.00 100 PHE A CA 1
ATOM 812 C C . PHE A 1 100 ? -9.056 -0.475 21.271 1.00 74.00 100 PHE A C 1
ATOM 814 O O . PHE A 1 100 ? -9.999 -1.159 20.867 1.00 74.00 100 PHE A O 1
ATOM 821 N N . ASN A 1 101 ? -9.208 0.796 21.648 1.00 72.38 101 ASN A N 1
ATOM 822 C CA . ASN A 1 101 ? -10.473 1.521 21.604 1.00 72.38 101 ASN A CA 1
ATOM 823 C C . ASN A 1 101 ? -10.566 2.397 20.348 1.00 72.38 101 ASN A C 1
ATOM 825 O O . ASN A 1 101 ? -9.829 3.370 20.186 1.00 72.38 101 ASN A O 1
ATOM 829 N N . VAL A 1 102 ? -11.498 2.062 19.460 1.00 78.44 102 VAL A N 1
ATOM 830 C CA . VAL A 1 102 ? -11.793 2.859 18.267 1.00 78.44 102 VAL A CA 1
ATOM 831 C C . VAL A 1 102 ? -12.965 3.762 18.581 1.00 78.44 102 VAL A C 1
ATOM 833 O O . VAL A 1 102 ? -14.048 3.272 18.879 1.00 78.44 102 VAL A O 1
ATOM 836 N N . ASN A 1 103 ? -12.763 5.074 18.483 1.00 80.62 103 ASN A N 1
ATOM 837 C CA . ASN A 1 103 ? -13.810 6.050 18.767 1.00 80.62 103 ASN A CA 1
ATOM 838 C C . ASN A 1 103 ? -14.619 6.373 17.491 1.00 80.62 103 ASN A C 1
ATOM 840 O O . ASN A 1 103 ? -14.107 7.087 16.622 1.00 80.62 103 ASN A O 1
ATOM 844 N N . PRO A 1 104 ? -15.888 5.930 17.365 1.00 79.31 104 PRO A N 1
ATOM 845 C CA . PRO A 1 104 ? -16.696 6.197 16.173 1.00 79.31 104 PRO A CA 1
ATOM 846 C C . PRO A 1 104 ? -17.014 7.683 15.965 1.00 79.31 104 PRO A C 1
ATOM 848 O O . PRO A 1 104 ? -17.310 8.102 14.848 1.00 79.31 104 PRO A O 1
ATOM 851 N N . LEU A 1 105 ? -16.951 8.480 17.037 1.00 80.88 105 LEU A N 1
ATOM 852 C CA . LEU A 1 105 ? -17.202 9.922 17.037 1.00 80.88 105 LEU A CA 1
ATOM 853 C C . LEU A 1 105 ? -15.925 10.742 16.819 1.00 80.88 105 LEU A C 1
ATOM 855 O O . LEU A 1 105 ? -15.958 11.969 16.903 1.00 80.88 105 LEU A O 1
ATOM 859 N N . HIS A 1 106 ? -14.790 10.091 16.551 1.00 82.88 106 HIS A N 1
ATOM 860 C CA . HIS A 1 106 ? -13.546 10.800 16.305 1.00 82.88 106 HIS A CA 1
ATOM 861 C C . HIS A 1 106 ? -13.652 11.653 15.018 1.00 82.88 106 HIS A C 1
ATOM 863 O O . HIS A 1 106 ? -14.102 11.151 13.980 1.00 82.88 106 HIS A O 1
ATOM 869 N N . PRO A 1 107 ? -13.219 12.932 15.031 1.00 84.50 107 PRO A N 1
ATOM 870 C CA . PRO A 1 107 ? -13.410 13.858 13.906 1.00 84.50 107 PRO A CA 1
ATOM 871 C C . PRO A 1 107 ? -12.678 13.442 12.620 1.00 84.50 107 PRO A C 1
ATOM 873 O O . PRO A 1 107 ? -12.996 13.934 11.538 1.00 84.50 107 PRO A O 1
ATOM 876 N N . ASP A 1 108 ? -11.710 12.525 12.713 1.00 83.88 108 ASP A N 1
ATOM 877 C CA . ASP A 1 108 ? -10.935 12.024 11.572 1.00 83.88 108 ASP A CA 1
ATOM 878 C C . ASP A 1 108 ? -11.665 10.986 10.702 1.00 83.88 108 ASP A C 1
ATOM 880 O O . ASP A 1 108 ? -11.125 10.591 9.668 1.00 83.88 108 ASP A O 1
ATOM 884 N N . ARG A 1 109 ? -12.862 10.527 11.109 1.00 81.31 109 ARG A N 1
ATOM 885 C CA . ARG A 1 109 ? -13.652 9.467 10.443 1.00 81.31 109 ARG A CA 1
ATOM 886 C C . ARG A 1 109 ? -12.926 8.119 10.287 1.00 81.31 109 ARG A C 1
ATOM 888 O O . ARG A 1 109 ? -13.446 7.227 9.624 1.00 81.31 109 ARG A O 1
ATOM 895 N N . CYS A 1 110 ? -11.756 7.971 10.906 1.00 84.00 110 CYS A N 1
ATOM 896 C CA . CYS A 1 110 ? -10.893 6.788 10.881 1.00 84.00 110 CYS A CA 1
ATOM 897 C C . CYS A 1 110 ? -10.676 6.225 12.295 1.00 84.00 110 CYS A C 1
ATOM 899 O O . CYS A 1 110 ? -9.831 5.355 12.492 1.00 84.00 110 CYS A O 1
ATOM 901 N N . GLY A 1 111 ? -11.405 6.740 13.290 1.00 82.62 111 GLY A N 1
ATOM 902 C CA . GLY A 1 111 ? -11.353 6.267 14.668 1.00 82.62 111 GLY A CA 1
ATOM 903 C C . GLY A 1 111 ? -10.034 6.559 15.380 1.00 82.62 111 GLY A C 1
ATOM 904 O O . GLY A 1 111 ? -9.663 5.804 16.273 1.00 82.62 111 GLY A O 1
ATOM 905 N N . GLY A 1 112 ? -9.325 7.616 14.969 1.00 85.50 112 GLY A N 1
ATOM 906 C CA . GLY A 1 112 ? -8.009 8.000 15.494 1.00 85.50 112 GLY A CA 1
ATOM 907 C C . GLY A 1 112 ? -6.821 7.466 14.685 1.00 85.50 112 GLY A C 1
ATOM 908 O O . GLY A 1 112 ? -5.674 7.752 15.020 1.00 85.50 112 GLY A O 1
ATOM 909 N N . LEU A 1 113 ? -7.062 6.706 13.609 1.00 87.88 113 LEU A N 1
ATOM 910 C CA . LEU A 1 113 ? -6.018 6.035 12.819 1.00 87.88 113 LEU A CA 1
ATOM 911 C C . LEU A 1 113 ? -5.639 6.769 11.527 1.00 87.88 113 LEU A C 1
ATOM 913 O O . LEU A 1 113 ? -5.006 6.188 10.641 1.00 87.88 113 LEU A O 1
ATOM 917 N N . ARG A 1 114 ? -5.977 8.058 11.397 1.00 88.81 114 ARG A N 1
ATOM 918 C CA . ARG A 1 114 ? -5.618 8.850 10.209 1.00 88.81 114 ARG A CA 1
ATOM 919 C C . ARG A 1 114 ? -4.116 8.865 9.917 1.00 88.81 114 ARG A C 1
ATOM 921 O O . ARG A 1 114 ? -3.732 8.780 8.752 1.00 88.81 114 ARG A O 1
ATOM 928 N N . SER A 1 115 ? -3.271 8.911 10.945 1.00 88.88 115 SER A N 1
ATOM 929 C CA . SER A 1 115 ? -1.808 8.876 10.793 1.00 88.88 115 SER A CA 1
ATOM 930 C C . SER A 1 115 ? -1.325 7.631 10.041 1.00 88.88 115 SER A C 1
ATOM 932 O O . SER A 1 115 ? -0.401 7.715 9.230 1.00 88.88 115 SER A O 1
ATOM 934 N N . LEU A 1 116 ? -1.991 6.492 10.247 1.00 89.50 116 LEU A N 1
ATOM 935 C CA . LEU A 1 116 ? -1.700 5.252 9.541 1.00 89.50 116 LEU A CA 1
ATOM 936 C C . LEU A 1 116 ? -2.119 5.325 8.067 1.00 89.50 116 LEU A C 1
ATOM 938 O O . LEU A 1 116 ? -1.386 4.858 7.194 1.00 89.50 116 LEU A O 1
ATOM 942 N N . SER A 1 117 ? -3.265 5.949 7.787 1.00 90.94 117 SER A N 1
ATOM 943 C CA . SER A 1 117 ? -3.734 6.212 6.422 1.00 90.94 117 SER A CA 1
ATOM 944 C C . SER A 1 117 ? -2.766 7.118 5.651 1.00 90.94 117 SER A C 1
ATOM 946 O O . SER A 1 117 ? -2.396 6.815 4.516 1.00 90.94 117 SER A O 1
ATOM 948 N N . ASP A 1 118 ? -2.265 8.175 6.300 1.00 91.25 118 ASP A N 1
ATOM 949 C CA . ASP A 1 118 ? -1.304 9.111 5.716 1.00 91.25 118 ASP A CA 1
ATOM 950 C C . ASP A 1 118 ? 0.048 8.433 5.472 1.00 91.25 118 ASP A C 1
ATOM 952 O O . ASP A 1 118 ? 0.705 8.687 4.461 1.00 91.25 118 ASP A O 1
ATOM 956 N N . TYR A 1 119 ? 0.466 7.548 6.380 1.00 90.88 119 TYR A N 1
ATOM 957 C CA . TYR A 1 119 ? 1.655 6.721 6.205 1.00 90.88 119 TYR A CA 1
ATOM 958 C C . TYR A 1 119 ? 1.523 5.789 4.988 1.00 90.88 119 TYR A C 1
ATOM 960 O O . TYR A 1 119 ? 2.395 5.804 4.118 1.00 90.88 119 TYR A O 1
ATOM 968 N N . ALA A 1 120 ? 0.416 5.048 4.882 1.00 91.88 120 ALA A N 1
ATOM 969 C CA . ALA A 1 120 ? 0.138 4.152 3.756 1.00 91.88 120 ALA A CA 1
ATOM 970 C C . ALA A 1 120 ? 0.046 4.900 2.413 1.00 91.88 120 ALA A C 1
ATOM 972 O O . ALA A 1 120 ? 0.455 4.404 1.363 1.00 91.88 120 ALA A O 1
ATOM 973 N N . LEU A 1 121 ? -0.470 6.130 2.432 1.00 92.62 121 LEU A N 1
ATOM 974 C CA . LEU A 1 121 ? -0.516 6.973 1.244 1.00 92.62 121 LEU A CA 1
ATOM 975 C C . LEU A 1 121 ? 0.887 7.444 0.827 1.00 92.62 121 LEU A C 1
ATOM 977 O O . LEU A 1 121 ? 1.213 7.436 -0.360 1.00 92.62 121 LEU A O 1
ATOM 981 N N . LYS A 1 122 ? 1.747 7.809 1.787 1.00 91.88 122 LYS A N 1
ATOM 982 C CA . LYS A 1 122 ? 3.142 8.199 1.517 1.00 91.88 122 LYS A CA 1
ATOM 983 C C . LYS A 1 122 ? 3.970 7.040 0.957 1.00 91.88 122 LYS A C 1
ATOM 985 O O . LYS A 1 122 ? 4.757 7.258 0.037 1.00 91.88 122 LYS A O 1
ATOM 990 N N . THR A 1 123 ? 3.787 5.816 1.456 1.00 90.19 123 THR A N 1
ATOM 991 C CA . THR A 1 123 ? 4.453 4.629 0.887 1.00 90.19 123 THR A CA 1
ATOM 992 C C . THR A 1 123 ? 3.967 4.340 -0.532 1.00 90.19 123 THR A C 1
ATOM 994 O O . THR A 1 123 ? 4.783 4.017 -1.395 1.00 90.19 123 THR A O 1
ATOM 997 N N . ALA A 1 124 ? 2.675 4.538 -0.816 1.00 91.69 124 ALA A N 1
ATOM 998 C CA . ALA A 1 124 ? 2.141 4.442 -2.175 1.00 91.69 124 ALA A CA 1
ATOM 999 C C . ALA A 1 124 ? 2.714 5.521 -3.116 1.00 91.69 124 ALA A C 1
ATOM 1001 O O . ALA A 1 124 ? 3.011 5.224 -4.271 1.00 91.69 124 ALA A O 1
ATOM 1002 N N . TYR A 1 125 ? 2.938 6.754 -2.641 1.00 92.00 125 TYR A N 1
ATOM 1003 C CA . TYR A 1 125 ? 3.621 7.784 -3.437 1.00 92.00 125 TYR A CA 1
ATOM 1004 C C . TYR A 1 125 ? 5.063 7.397 -3.778 1.00 92.00 125 TYR A C 1
ATOM 1006 O O . TYR A 1 125 ? 5.487 7.588 -4.914 1.00 92.00 125 TYR A O 1
ATOM 1014 N N . LEU A 1 126 ? 5.806 6.814 -2.831 1.00 89.50 126 LEU A N 1
ATOM 1015 C CA . LEU A 1 126 ? 7.155 6.302 -3.101 1.00 89.50 126 LEU A CA 1
ATOM 1016 C C . LEU A 1 126 ? 7.135 5.187 -4.152 1.00 89.50 126 LEU A C 1
ATOM 1018 O O . LEU A 1 126 ? 7.955 5.202 -5.069 1.00 89.50 126 LEU A O 1
ATOM 1022 N N . ALA A 1 127 ? 6.174 4.263 -4.059 1.00 89.75 127 ALA A N 1
ATOM 1023 C CA . ALA A 1 127 ? 5.975 3.234 -5.077 1.00 89.75 127 ALA A CA 1
ATOM 1024 C C . ALA A 1 127 ? 5.672 3.853 -6.451 1.00 89.75 127 ALA A C 1
ATOM 1026 O O . ALA A 1 127 ? 6.253 3.439 -7.443 1.00 89.75 127 ALA A O 1
ATOM 1027 N N . ALA A 1 128 ? 4.866 4.915 -6.509 1.00 90.56 128 ALA A N 1
ATOM 1028 C CA . ALA A 1 128 ? 4.536 5.589 -7.763 1.00 90.56 128 ALA A CA 1
ATOM 1029 C C . ALA A 1 128 ? 5.706 6.305 -8.429 1.00 90.56 128 ALA A C 1
ATOM 1031 O O . ALA A 1 128 ? 5.759 6.370 -9.655 1.00 90.56 128 ALA A O 1
ATOM 1032 N N . VAL A 1 129 ? 6.655 6.829 -7.650 1.00 89.94 129 VAL A N 1
ATOM 1033 C CA . VAL A 1 129 ? 7.893 7.391 -8.208 1.00 89.94 129 VAL A CA 1
ATOM 1034 C C . VAL A 1 129 ? 8.695 6.298 -8.917 1.00 89.94 129 VAL A C 1
ATOM 1036 O O . VAL A 1 129 ? 9.173 6.515 -10.032 1.00 89.94 129 VAL A O 1
ATOM 1039 N N . LEU A 1 130 ? 8.800 5.109 -8.315 1.00 87.56 130 LEU A N 1
ATOM 1040 C CA . LEU A 1 130 ? 9.437 3.952 -8.953 1.00 87.56 130 LEU A CA 1
ATOM 1041 C C . LEU A 1 130 ? 8.640 3.489 -10.178 1.00 87.56 130 LEU A C 1
ATOM 1043 O O . LEU A 1 130 ? 9.217 3.278 -11.247 1.00 87.56 130 LEU A O 1
ATOM 1047 N N . GLY A 1 131 ? 7.317 3.428 -10.048 1.00 89.06 131 GLY A N 1
ATOM 1048 C CA . GLY A 1 131 ? 6.423 3.032 -11.123 1.00 89.06 131 GLY A CA 1
ATOM 1049 C C . GLY A 1 131 ? 6.459 3.977 -12.315 1.00 89.06 131 GLY A C 1
ATOM 1050 O O . GLY A 1 131 ? 6.452 3.528 -13.455 1.00 89.06 131 GLY A O 1
ATOM 1051 N N . MET A 1 132 ? 6.629 5.283 -12.101 1.00 89.50 132 MET A N 1
ATOM 1052 C CA . MET A 1 132 ? 6.823 6.250 -13.186 1.00 89.50 132 MET A CA 1
ATOM 1053 C C . MET A 1 132 ? 8.103 5.964 -13.987 1.00 89.50 132 MET A C 1
ATOM 1055 O O . MET A 1 132 ? 8.103 6.088 -15.213 1.00 89.50 132 MET A O 1
ATOM 1059 N N . MET A 1 133 ? 9.180 5.523 -13.331 1.00 86.00 133 MET A N 1
ATOM 1060 C CA . MET A 1 133 ? 10.415 5.134 -14.023 1.00 86.00 133 MET A CA 1
ATOM 1061 C C . MET A 1 133 ? 10.220 3.862 -14.851 1.00 86.00 133 MET A C 1
ATOM 1063 O O . MET A 1 133 ? 10.636 3.809 -16.010 1.00 86.00 133 MET A O 1
ATOM 1067 N N . VAL A 1 134 ? 9.526 2.865 -14.299 1.00 87.31 134 VAL A N 1
ATOM 1068 C CA . VAL A 1 134 ? 9.117 1.657 -15.035 1.00 87.31 134 VAL A CA 1
ATOM 1069 C C . VAL A 1 134 ? 8.251 2.030 -16.243 1.00 87.31 134 VAL A C 1
ATOM 1071 O O . VAL A 1 134 ? 8.502 1.579 -17.360 1.00 87.31 134 VAL A O 1
ATOM 1074 N N . SER A 1 135 ? 7.277 2.910 -16.034 1.00 89.69 135 SER A N 1
ATOM 1075 C CA . SER A 1 135 ? 6.341 3.429 -17.031 1.00 89.69 135 SER A CA 1
ATOM 1076 C C . SER A 1 135 ? 7.070 4.098 -18.207 1.00 89.69 135 SER A C 1
ATOM 1078 O O . SER A 1 135 ? 6.782 3.800 -19.369 1.00 89.69 135 SER A O 1
ATOM 1080 N N . LEU A 1 136 ? 8.091 4.921 -17.923 1.00 87.12 136 LEU A N 1
ATOM 1081 C CA . LEU A 1 136 ? 8.966 5.532 -18.933 1.00 87.12 136 LEU A CA 1
ATOM 1082 C C . LEU A 1 136 ? 9.756 4.493 -19.736 1.00 87.12 136 LEU A C 1
ATOM 1084 O O . LEU A 1 136 ? 9.857 4.613 -20.960 1.00 87.12 136 LEU A O 1
ATOM 1088 N N . ILE A 1 137 ? 10.302 3.471 -19.071 1.00 83.19 137 ILE A N 1
ATOM 1089 C CA . ILE A 1 137 ? 11.023 2.385 -19.746 1.00 83.19 137 ILE A CA 1
ATOM 1090 C C . ILE A 1 137 ? 10.069 1.673 -20.707 1.00 83.19 137 ILE A C 1
ATOM 1092 O O . ILE A 1 137 ? 10.356 1.588 -21.900 1.00 83.19 137 ILE A O 1
ATOM 1096 N N . VAL A 1 138 ? 8.907 1.226 -20.228 1.00 87.19 138 VAL A N 1
ATOM 1097 C CA . VAL A 1 138 ? 7.938 0.493 -21.055 1.00 87.19 138 VAL A CA 1
ATOM 1098 C C . VAL A 1 138 ? 7.437 1.348 -22.225 1.00 87.19 138 VAL A C 1
ATOM 1100 O O . VAL A 1 138 ? 7.359 0.856 -23.351 1.00 87.19 138 VAL A O 1
ATOM 1103 N N . TYR A 1 139 ? 7.198 2.644 -22.011 1.00 87.56 139 TYR A N 1
ATOM 1104 C CA . TYR A 1 139 ? 6.865 3.587 -23.082 1.00 87.56 139 TYR A CA 1
ATOM 1105 C C . TYR A 1 139 ? 7.933 3.633 -24.189 1.00 87.56 139 TYR A C 1
ATOM 1107 O O . TYR A 1 139 ? 7.595 3.598 -25.376 1.00 87.56 139 TYR A O 1
ATOM 1115 N N . GLN A 1 140 ? 9.224 3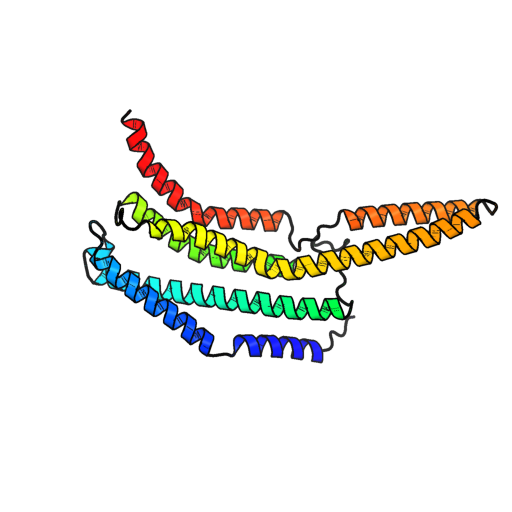.662 -23.835 1.00 82.38 140 GLN A N 1
ATOM 1116 C CA . GLN A 1 140 ? 10.312 3.626 -24.822 1.00 82.38 140 GLN A CA 1
ATOM 1117 C C . GLN A 1 140 ? 10.346 2.305 -25.603 1.00 82.38 140 GLN A C 1
ATOM 1119 O O . GLN A 1 140 ? 10.587 2.316 -26.812 1.00 82.38 140 GLN A O 1
ATOM 1124 N N . PHE A 1 141 ? 10.087 1.176 -24.936 1.00 82.94 141 PHE A N 1
ATOM 1125 C CA . PHE A 1 141 ? 9.980 -0.133 -25.590 1.00 82.94 141 PHE A CA 1
ATOM 1126 C C . PHE A 1 141 ? 8.805 -0.173 -26.577 1.00 82.94 141 PHE A C 1
ATOM 1128 O O . PHE A 1 141 ? 8.982 -0.588 -27.726 1.00 82.94 141 PHE A O 1
ATOM 1135 N N . ILE A 1 142 ? 7.634 0.346 -26.183 1.00 84.38 142 ILE A N 1
ATOM 1136 C CA . ILE A 1 142 ? 6.458 0.418 -27.056 1.00 84.38 142 ILE A CA 1
ATOM 1137 C C . ILE A 1 142 ? 6.742 1.311 -28.263 1.00 84.38 142 ILE A C 1
ATOM 1139 O O . ILE A 1 142 ? 6.647 0.837 -29.393 1.00 84.38 142 ILE A O 1
ATOM 1143 N N . THR A 1 143 ? 7.099 2.579 -28.057 1.00 83.19 143 THR A N 1
ATOM 1144 C CA . THR A 1 143 ? 7.174 3.586 -29.134 1.00 83.19 143 THR A CA 1
ATOM 1145 C C . THR A 1 143 ? 8.266 3.293 -30.153 1.00 83.19 143 THR A C 1
ATOM 1147 O O . THR A 1 143 ? 8.010 3.337 -31.355 1.00 83.19 143 THR A O 1
ATOM 1150 N N . ARG A 1 144 ? 9.465 2.917 -29.699 1.00 78.94 144 ARG A N 1
ATOM 1151 C CA . ARG A 1 144 ? 10.601 2.650 -30.593 1.00 78.94 144 ARG A CA 1
ATOM 1152 C C . ARG A 1 144 ? 10.584 1.245 -31.194 1.00 78.94 144 ARG A C 1
ATOM 1154 O O . ARG A 1 144 ? 11.401 0.946 -32.057 1.00 78.94 144 ARG A O 1
ATOM 1161 N N . GLY A 1 145 ? 9.695 0.363 -30.727 1.00 72.56 145 GLY A N 1
ATOM 1162 C CA . GLY A 1 145 ? 9.677 -1.045 -31.139 1.00 72.56 145 GLY A CA 1
ATOM 1163 C C . GLY A 1 145 ? 10.947 -1.813 -30.757 1.00 72.56 145 GLY A C 1
ATOM 1164 O O . GLY A 1 145 ? 11.125 -2.954 -31.179 1.00 72.56 145 GLY A O 1
ATOM 1165 N N . THR A 1 146 ? 11.828 -1.202 -29.960 1.00 64.94 146 THR A N 1
ATOM 1166 C CA . THR A 1 146 ? 12.991 -1.854 -29.369 1.00 64.94 146 THR A CA 1
ATOM 1167 C C . THR A 1 146 ? 12.499 -3.030 -28.546 1.00 64.94 146 THR A C 1
ATOM 1169 O O . THR A 1 146 ? 11.704 -2.832 -27.636 1.00 64.94 146 THR A O 1
ATOM 1172 N N . GLY A 1 147 ? 12.956 -4.246 -28.843 1.00 61.69 147 GLY A N 1
ATOM 1173 C CA . GLY A 1 147 ? 12.661 -5.383 -27.979 1.00 61.69 147 GLY A CA 1
ATOM 1174 C C . GLY A 1 147 ? 11.258 -5.982 -28.110 1.00 61.69 147 GLY A C 1
ATOM 1175 O O . GLY A 1 147 ? 10.745 -6.481 -27.115 1.00 61.69 147 GLY A O 1
ATOM 1176 N N . GLN A 1 148 ? 10.657 -5.999 -29.310 1.00 66.12 148 GLN A N 1
ATOM 1177 C CA . GLN A 1 148 ? 9.401 -6.732 -29.575 1.00 66.12 148 GLN A CA 1
ATOM 1178 C C . GLN A 1 148 ? 9.415 -8.196 -29.087 1.00 66.12 148 GLN A C 1
ATOM 1180 O O . GLN A 1 148 ? 8.365 -8.731 -28.749 1.00 66.12 148 GLN A O 1
ATOM 1185 N N . ASN A 1 149 ? 10.594 -8.816 -28.982 1.00 71.00 149 ASN A N 1
ATOM 1186 C CA . ASN A 1 149 ? 10.757 -10.187 -28.492 1.00 71.00 149 ASN A CA 1
ATOM 1187 C C . ASN A 1 149 ? 10.728 -10.315 -26.953 1.00 71.00 149 ASN A C 1
ATOM 1189 O O . ASN A 1 149 ? 10.674 -11.427 -26.432 1.00 71.00 149 ASN A O 1
ATOM 1193 N N . TYR A 1 150 ? 10.758 -9.209 -26.203 1.00 76.75 150 TYR A N 1
ATOM 1194 C CA . TYR A 1 150 ? 10.819 -9.209 -24.738 1.00 76.75 150 TYR A CA 1
ATOM 1195 C C . TYR A 1 150 ? 9.435 -9.010 -24.113 1.00 76.75 150 TYR A C 1
ATOM 1197 O O . TYR A 1 150 ? 9.147 -7.994 -23.480 1.00 76.75 150 TYR A O 1
ATOM 1205 N N . TRP A 1 151 ? 8.569 -10.012 -24.275 1.00 80.12 151 TRP A N 1
ATOM 1206 C CA . TRP A 1 151 ? 7.196 -9.997 -23.754 1.00 80.12 151 TRP A CA 1
ATOM 1207 C C . TRP A 1 151 ? 7.123 -9.758 -22.232 1.00 80.12 151 TRP A C 1
ATOM 1209 O O . TRP A 1 151 ? 6.191 -9.117 -21.748 1.00 80.12 151 TRP A O 1
ATOM 1219 N N . PHE A 1 152 ? 8.132 -10.207 -21.478 1.00 81.56 152 PHE A N 1
ATOM 1220 C CA . PHE A 1 152 ? 8.192 -10.061 -20.021 1.00 81.56 152 PHE A CA 1
ATOM 1221 C C . PHE A 1 152 ? 8.254 -8.601 -19.548 1.00 81.56 152 PHE A C 1
ATOM 1223 O O . PHE A 1 152 ? 7.922 -8.322 -18.401 1.00 81.56 152 PHE A O 1
ATOM 1230 N N . ILE A 1 153 ? 8.635 -7.648 -20.406 1.00 82.19 153 ILE A N 1
ATOM 1231 C CA . ILE A 1 153 ? 8.668 -6.220 -20.050 1.00 82.19 153 ILE A CA 1
ATOM 1232 C C . ILE A 1 153 ? 7.261 -5.705 -19.738 1.00 82.19 153 ILE A C 1
ATOM 1234 O O 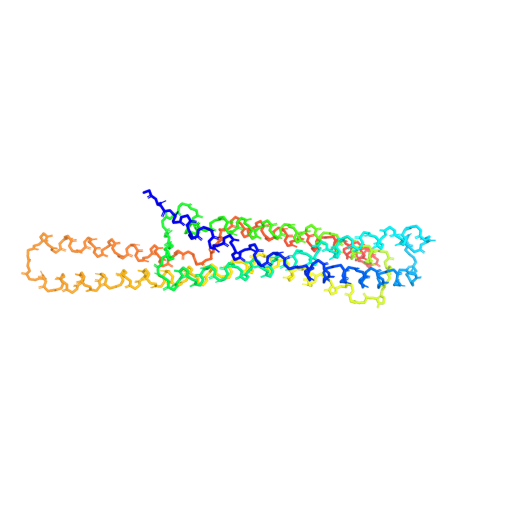. ILE A 1 153 ? 7.081 -4.895 -18.829 1.00 82.19 153 ILE A O 1
ATOM 1238 N N . TYR A 1 154 ? 6.247 -6.229 -20.429 1.00 83.12 154 TYR A N 1
ATOM 1239 C CA . TYR A 1 154 ? 4.853 -5.885 -20.163 1.00 83.12 154 TYR A CA 1
ATOM 1240 C C . TYR A 1 154 ? 4.347 -6.456 -18.833 1.00 83.12 154 TYR A C 1
ATOM 1242 O O . TYR A 1 154 ? 3.424 -5.884 -18.261 1.00 83.12 154 TYR A O 1
ATOM 1250 N N . LEU A 1 155 ? 4.968 -7.521 -18.302 1.00 87.88 155 LEU A N 1
ATOM 1251 C CA . LEU A 1 155 ? 4.641 -8.056 -16.973 1.00 87.88 155 LEU A CA 1
ATOM 1252 C C . LEU A 1 155 ? 5.115 -7.153 -15.829 1.00 87.88 155 LEU A C 1
ATOM 1254 O O . LEU A 1 155 ? 4.613 -7.272 -14.715 1.00 87.88 155 LEU A O 1
ATOM 1258 N N . ILE A 1 156 ? 6.045 -6.230 -16.078 1.00 86.69 156 ILE A N 1
ATOM 1259 C CA . ILE A 1 156 ? 6.557 -5.345 -15.026 1.00 86.69 156 ILE A CA 1
ATOM 1260 C C . ILE A 1 156 ? 5.465 -4.365 -14.566 1.00 86.69 156 ILE A C 1
ATOM 1262 O O . ILE A 1 156 ? 5.362 -4.099 -13.375 1.00 86.69 156 ILE A O 1
ATOM 1266 N N . ILE A 1 157 ? 4.592 -3.899 -15.471 1.00 88.56 157 ILE A N 1
ATOM 1267 C CA . ILE A 1 157 ? 3.474 -2.997 -15.133 1.00 88.56 157 ILE A CA 1
ATOM 1268 C C . ILE A 1 157 ? 2.513 -3.615 -14.102 1.00 88.56 157 ILE A C 1
ATOM 1270 O O . ILE A 1 157 ? 2.292 -2.992 -13.065 1.00 88.56 157 ILE A O 1
ATOM 1274 N N . PRO A 1 158 ? 1.918 -4.807 -14.322 1.00 91.00 158 PRO A N 1
ATOM 1275 C CA . PRO A 1 158 ? 1.009 -5.387 -13.338 1.00 91.00 158 PRO A CA 1
ATOM 1276 C C . PRO A 1 158 ? 1.713 -5.725 -12.019 1.00 91.00 158 PRO A C 1
ATOM 1278 O O . PRO A 1 158 ? 1.091 -5.591 -10.968 1.00 91.00 158 PRO A O 1
ATOM 1281 N N . ILE A 1 159 ? 2.998 -6.103 -12.044 1.00 90.06 159 ILE A N 1
ATOM 1282 C CA . ILE A 1 159 ? 3.791 -6.324 -10.821 1.00 90.06 159 ILE A CA 1
ATOM 1283 C C . ILE A 1 159 ? 3.948 -5.019 -10.028 1.00 90.06 159 ILE A C 1
ATOM 1285 O O . ILE A 1 159 ? 3.781 -5.012 -8.811 1.00 90.06 159 ILE A O 1
ATOM 1289 N N . ASP A 1 160 ? 4.233 -3.913 -10.707 1.00 88.00 160 ASP A N 1
ATOM 1290 C CA . ASP A 1 160 ? 4.411 -2.590 -10.107 1.00 88.00 160 ASP A CA 1
ATOM 1291 C C . ASP A 1 160 ? 3.091 -2.020 -9.546 1.00 88.00 160 ASP A C 1
ATOM 1293 O O . ASP A 1 160 ? 3.039 -1.521 -8.420 1.00 88.00 160 ASP A O 1
ATOM 1297 N N . ILE A 1 161 ? 1.974 -2.213 -10.259 1.00 91.62 161 ILE A N 1
ATOM 1298 C CA . ILE A 1 161 ? 0.630 -1.899 -9.742 1.00 91.62 161 ILE A CA 1
ATOM 1299 C C . ILE A 1 161 ? 0.328 -2.733 -8.494 1.00 91.62 161 ILE A C 1
ATOM 1301 O O . ILE A 1 161 ? -0.141 -2.194 -7.489 1.00 91.62 161 ILE A O 1
ATOM 1305 N N . LEU A 1 162 ? 0.612 -4.039 -8.532 1.00 92.31 162 LEU A N 1
ATOM 1306 C CA . LEU A 1 162 ? 0.412 -4.922 -7.386 1.00 92.31 162 LEU A CA 1
ATOM 1307 C C . LEU A 1 162 ? 1.260 -4.474 -6.191 1.00 92.31 162 LEU A C 1
ATOM 1309 O O . LEU A 1 162 ? 0.760 -4.443 -5.068 1.00 92.31 162 LEU A O 1
ATOM 1313 N N . LEU A 1 163 ? 2.506 -4.060 -6.426 1.00 89.50 163 LEU A N 1
ATOM 1314 C CA . LEU A 1 16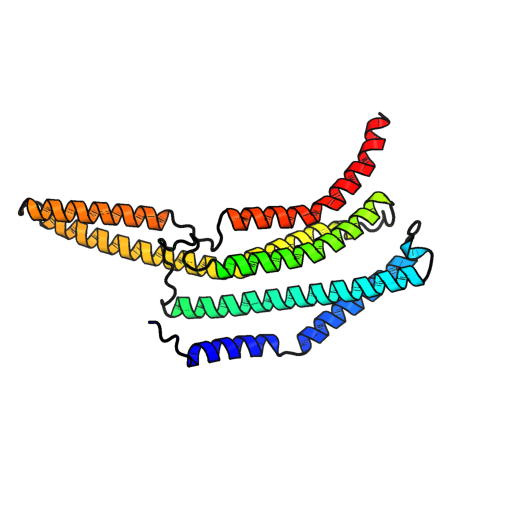3 ? 3.372 -3.502 -5.393 1.00 89.50 163 LEU A CA 1
ATOM 1315 C C . LEU A 1 163 ? 2.751 -2.248 -4.763 1.00 89.50 163 LEU A C 1
ATOM 1317 O O . LEU A 1 163 ? 2.699 -2.151 -3.540 1.00 89.50 163 LEU A O 1
ATOM 1321 N N . SER A 1 164 ? 2.219 -1.324 -5.568 1.00 90.69 164 SER A N 1
ATOM 1322 C CA . SER A 1 164 ? 1.527 -0.120 -5.082 1.00 90.69 164 SER A CA 1
ATOM 1323 C C . SER A 1 164 ? 0.291 -0.456 -4.232 1.00 90.69 164 SER A C 1
ATOM 1325 O O . SER A 1 164 ? 0.085 0.124 -3.161 1.00 90.69 164 SER A O 1
ATOM 1327 N N . ILE A 1 165 ? -0.487 -1.464 -4.646 1.00 92.94 165 ILE A N 1
ATOM 1328 C CA . ILE A 1 165 ? -1.627 -1.994 -3.879 1.00 92.94 165 ILE A CA 1
ATOM 1329 C C . ILE A 1 165 ? -1.162 -2.549 -2.530 1.00 92.94 165 ILE A C 1
ATOM 1331 O O . ILE A 1 165 ? -1.742 -2.208 -1.498 1.00 92.94 165 ILE A O 1
ATOM 1335 N N . VAL A 1 166 ? -0.100 -3.356 -2.505 1.00 91.06 166 VAL A N 1
ATOM 1336 C CA . VAL A 1 166 ? 0.447 -3.907 -1.256 1.00 91.06 166 VAL A CA 1
ATOM 1337 C C . VAL A 1 166 ? 1.025 -2.799 -0.366 1.00 91.06 166 VAL A C 1
ATOM 1339 O O . VAL A 1 166 ? 0.822 -2.838 0.847 1.00 91.06 166 VAL A O 1
ATOM 1342 N N . CYS A 1 167 ? 1.669 -1.777 -0.938 1.00 88.69 167 CYS A N 1
ATOM 1343 C CA . CYS A 1 167 ? 2.186 -0.612 -0.209 1.00 88.69 167 CYS A CA 1
ATOM 1344 C C . CYS A 1 167 ? 1.096 0.159 0.540 1.00 88.69 167 CYS A C 1
ATOM 1346 O O . CYS A 1 167 ? 1.340 0.624 1.656 1.00 88.69 167 CYS A O 1
ATOM 1348 N N . PHE A 1 168 ? -0.088 0.283 -0.064 1.00 91.88 168 PHE A N 1
ATOM 1349 C CA . PHE A 1 168 ? -1.224 0.978 0.530 1.00 91.88 168 PHE A CA 1
ATOM 1350 C C . PHE A 1 168 ? -2.005 0.078 1.496 1.00 91.88 168 PHE A C 1
ATOM 1352 O O . PHE A 1 168 ? -2.157 0.403 2.670 1.00 91.88 168 PHE A O 1
ATOM 1359 N N . PHE A 1 169 ? -2.475 -1.087 1.042 1.00 92.56 169 PHE A N 1
ATOM 1360 C CA . PHE A 1 169 ? -3.350 -1.943 1.849 1.00 92.56 169 PHE A CA 1
ATOM 1361 C C . PHE A 1 169 ? -2.610 -2.758 2.907 1.00 92.56 169 PHE A C 1
ATOM 1363 O O . PHE A 1 169 ? -3.193 -3.059 3.945 1.00 92.56 169 PHE A O 1
ATOM 1370 N N . GLY A 1 170 ? -1.341 -3.099 2.683 1.00 90.19 170 GLY A N 1
ATOM 1371 C CA . GLY A 1 170 ? -0.531 -3.902 3.598 1.00 90.19 170 GLY A CA 1
ATOM 1372 C C . GLY A 1 170 ? -0.574 -3.415 5.051 1.00 90.19 170 GLY A C 1
ATOM 1373 O O . GLY A 1 170 ? -1.020 -4.172 5.917 1.00 90.19 170 GLY A O 1
ATOM 1374 N N . PRO A 1 171 ? -0.171 -2.164 5.349 1.00 86.50 171 PRO A N 1
ATOM 1375 C CA . PRO A 1 171 ? -0.245 -1.637 6.712 1.00 86.50 171 PRO A CA 1
ATOM 1376 C C . PRO A 1 171 ? -1.698 -1.490 7.205 1.00 86.50 171 PRO A C 1
ATOM 1378 O O . PRO A 1 171 ? -2.006 -1.773 8.362 1.00 86.50 171 PRO A O 1
ATOM 1381 N N . LEU A 1 172 ? -2.631 -1.118 6.328 1.00 91.25 172 LEU A N 1
ATOM 1382 C CA . LEU A 1 172 ? -4.027 -0.871 6.704 1.00 91.25 172 LEU A CA 1
ATOM 1383 C C . LEU A 1 172 ? -4.783 -2.157 7.072 1.00 91.25 172 LEU A C 1
ATOM 1385 O O . LEU A 1 172 ? -5.701 -2.104 7.886 1.00 91.25 172 LEU A O 1
ATOM 1389 N N . LEU A 1 173 ? -4.391 -3.315 6.530 1.00 90.31 173 LEU A N 1
ATOM 1390 C CA . LEU A 1 173 ? -5.020 -4.610 6.819 1.00 90.31 173 LEU A CA 1
ATOM 1391 C C . LEU A 1 173 ? -4.925 -4.996 8.296 1.00 90.31 173 LEU A C 1
ATOM 1393 O O . LEU A 1 173 ? -5.877 -5.549 8.851 1.00 90.31 173 LEU A O 1
ATOM 1397 N N . ALA A 1 174 ? -3.790 -4.714 8.939 1.00 84.25 174 ALA A N 1
ATOM 1398 C CA . ALA A 1 174 ? -3.620 -5.002 10.358 1.00 84.25 174 ALA A CA 1
ATOM 1399 C C . ALA A 1 174 ? -4.586 -4.150 11.201 1.00 84.25 174 ALA A C 1
ATOM 1401 O O . ALA A 1 174 ? -5.293 -4.681 12.058 1.00 84.25 174 ALA A O 1
ATOM 1402 N N . ALA A 1 175 ? -4.688 -2.857 10.889 1.00 87.19 175 ALA A N 1
ATOM 1403 C CA . ALA A 1 175 ? -5.599 -1.935 11.562 1.00 87.19 175 ALA A CA 1
ATOM 1404 C C . ALA A 1 175 ? -7.072 -2.234 11.271 1.00 87.19 175 ALA A C 1
ATOM 1406 O O . ALA A 1 175 ? -7.885 -2.198 12.188 1.00 87.19 175 ALA A O 1
ATOM 1407 N N . HIS A 1 176 ? -7.414 -2.628 10.045 1.00 91.25 176 HIS A N 1
ATOM 1408 C CA . HIS A 1 176 ? -8.767 -3.042 9.680 1.00 91.25 176 HIS A CA 1
ATOM 1409 C C . HIS A 1 176 ? -9.280 -4.192 10.560 1.00 91.25 176 HIS A C 1
ATOM 1411 O O . HIS A 1 176 ? -10.416 -4.156 11.037 1.00 91.25 176 HIS A O 1
ATOM 1417 N N . ARG A 1 177 ? -8.436 -5.200 10.830 1.00 87.38 177 ARG A N 1
ATOM 1418 C CA . ARG A 1 177 ? -8.795 -6.313 11.728 1.00 87.38 177 ARG A CA 1
ATOM 1419 C C . ARG A 1 177 ? -9.052 -5.829 13.155 1.00 87.38 177 ARG A C 1
ATOM 1421 O O . ARG A 1 177 ? -10.045 -6.238 13.753 1.00 87.38 177 ARG A O 1
ATOM 1428 N N . GLY A 1 178 ? -8.189 -4.950 13.669 1.00 85.12 178 GLY A N 1
ATOM 1429 C CA . GLY A 1 178 ? -8.379 -4.319 14.977 1.00 85.12 178 GLY A CA 1
ATOM 1430 C C . GLY A 1 178 ? -9.691 -3.538 15.040 1.00 85.12 178 GLY A C 1
ATOM 1431 O O . GLY A 1 178 ? -10.508 -3.775 15.926 1.00 85.12 178 GLY A O 1
ATOM 1432 N N . MET A 1 179 ? -9.939 -2.665 14.056 1.00 89.00 179 MET A N 1
ATOM 1433 C CA . MET A 1 179 ? -11.145 -1.833 13.984 1.00 89.00 179 MET A CA 1
ATOM 1434 C C . MET A 1 179 ? -12.421 -2.657 13.894 1.00 89.00 179 MET A C 1
ATOM 1436 O O . MET A 1 179 ? -13.404 -2.340 14.558 1.00 89.00 179 MET A O 1
ATOM 1440 N N . ARG A 1 180 ? -12.410 -3.733 13.103 1.00 90.62 180 ARG A N 1
ATOM 1441 C CA . ARG A 1 180 ? -13.549 -4.644 13.004 1.00 90.62 180 ARG A CA 1
ATOM 1442 C C . ARG A 1 180 ? -13.870 -5.284 14.354 1.00 90.62 180 ARG A C 1
ATOM 1444 O O . ARG A 1 180 ? -15.028 -5.268 14.756 1.00 90.62 180 ARG A O 1
ATOM 1451 N N . LYS A 1 181 ? -12.862 -5.798 15.068 1.00 88.00 181 LYS A N 1
ATOM 1452 C CA . LYS A 1 181 ? -13.075 -6.415 16.385 1.00 88.00 181 LYS A CA 1
ATOM 1453 C C . LYS A 1 181 ? -13.550 -5.389 17.421 1.00 88.00 181 LYS A C 1
ATOM 1455 O O . LYS A 1 181 ? -14.503 -5.679 18.134 1.00 88.00 181 LYS A O 1
ATOM 1460 N N . ALA A 1 182 ? -12.963 -4.190 17.452 1.00 86.62 182 ALA A N 1
ATOM 1461 C CA . ALA A 1 182 ? -13.403 -3.111 18.343 1.00 86.62 182 ALA A CA 1
ATOM 1462 C C . ALA A 1 182 ? -14.853 -2.686 18.070 1.00 86.62 182 ALA A C 1
ATOM 1464 O O . ALA A 1 182 ? -15.641 -2.530 18.999 1.00 86.62 182 ALA A O 1
ATOM 1465 N N . LYS A 1 183 ? -15.236 -2.568 16.793 1.00 89.88 183 LYS A N 1
ATOM 1466 C CA . LYS A 1 183 ? -16.621 -2.289 16.395 1.00 89.88 183 LYS A CA 1
ATOM 1467 C C . LYS A 1 183 ? -17.574 -3.389 16.860 1.00 89.88 183 LYS A C 1
ATOM 1469 O O . LYS A 1 183 ? -18.628 -3.087 17.409 1.00 89.88 183 LYS A O 1
ATOM 1474 N N . GLU A 1 184 ? -17.220 -4.655 16.648 1.00 90.56 184 GLU A N 1
ATOM 1475 C CA . GLU A 1 184 ? -18.038 -5.791 17.087 1.00 90.56 184 GLU A CA 1
ATOM 1476 C C . GLU A 1 184 ? -18.193 -5.831 18.616 1.00 90.56 184 GLU A C 1
ATOM 1478 O O . GLU A 1 184 ? -19.281 -6.121 19.108 1.00 90.56 184 GLU A O 1
ATOM 1483 N N . GLU A 1 185 ? -17.137 -5.527 19.371 1.00 89.19 185 GLU A N 1
ATOM 1484 C CA . GLU A 1 185 ? -17.176 -5.461 20.837 1.00 89.19 185 GLU A CA 1
ATOM 1485 C C . GLU A 1 185 ? -18.051 -4.301 21.328 1.00 89.19 185 GLU A C 1
ATOM 1487 O O . GLU A 1 185 ? -18.926 -4.513 22.168 1.00 89.19 185 GLU A O 1
ATOM 1492 N N . LEU A 1 186 ? -17.919 -3.118 20.721 1.00 88.62 186 LEU A N 1
ATOM 1493 C CA . LEU A 1 186 ? -18.759 -1.962 21.030 1.00 88.62 186 LEU A CA 1
ATOM 1494 C C . LEU A 1 186 ? -20.240 -2.227 20.715 1.00 88.62 186 LEU A C 1
ATOM 1496 O O . LEU A 1 186 ? -21.106 -1.928 21.532 1.00 88.62 186 LEU A O 1
ATOM 1500 N N . LEU A 1 187 ? -20.552 -2.843 19.570 1.00 91.50 187 LEU A N 1
ATOM 1501 C CA . LEU A 1 187 ? -21.929 -3.217 19.222 1.00 91.50 187 LEU A CA 1
ATOM 1502 C C . LEU A 1 187 ? -22.516 -4.242 20.199 1.00 91.50 187 LEU A C 1
ATOM 1504 O O . LEU A 1 187 ? -23.695 -4.142 20.542 1.00 91.50 187 LEU A O 1
ATOM 1508 N N . ARG A 1 188 ? -21.715 -5.209 20.669 1.00 91.56 188 ARG A N 1
ATOM 1509 C CA . ARG A 1 188 ? -22.151 -6.169 21.698 1.00 91.56 188 ARG A CA 1
ATOM 1510 C C . ARG A 1 188 ? -22.446 -5.478 23.021 1.00 91.56 188 ARG A C 1
ATOM 1512 O O . ARG A 1 188 ? -23.430 -5.833 23.661 1.00 91.56 188 ARG A O 1
ATOM 1519 N N . GLU A 1 189 ? -21.633 -4.504 23.415 1.00 90.56 189 GLU A N 1
ATOM 1520 C CA . GLU A 1 189 ? -21.854 -3.752 24.649 1.00 90.56 189 GLU A CA 1
ATOM 1521 C C . GLU A 1 189 ? -23.146 -2.930 24.581 1.00 90.56 189 GLU A C 1
ATOM 1523 O O . GLU A 1 189 ? -23.994 -3.024 25.468 1.00 90.56 189 GLU A O 1
ATOM 1528 N N . ILE A 1 190 ? -23.374 -2.234 23.461 1.00 89.75 190 ILE A N 1
ATOM 1529 C CA . ILE A 1 190 ? -24.629 -1.507 23.218 1.00 89.75 190 ILE A CA 1
ATOM 1530 C C . ILE A 1 190 ? -25.826 -2.465 23.240 1.00 89.75 190 ILE A C 1
ATOM 1532 O O . ILE A 1 190 ? -26.853 -2.146 23.832 1.00 89.75 190 ILE A O 1
ATOM 1536 N N . ALA A 1 191 ? -25.705 -3.646 22.625 1.00 91.31 191 ALA A N 1
ATOM 1537 C CA . ALA A 1 191 ? -26.773 -4.643 22.601 1.00 91.31 191 ALA A CA 1
ATOM 1538 C C . ALA A 1 191 ? -27.089 -5.207 23.998 1.00 91.31 191 ALA A C 1
ATOM 1540 O O . ALA A 1 191 ? -28.260 -5.384 24.331 1.00 91.31 191 ALA A O 1
ATOM 1541 N N . ARG A 1 192 ? -26.071 -5.450 24.836 1.00 92.81 192 ARG A N 1
ATOM 1542 C CA . ARG A 1 192 ? -26.264 -5.870 26.235 1.00 92.81 192 ARG A CA 1
ATOM 1543 C C . ARG A 1 192 ? -26.976 -4.797 27.045 1.00 92.81 192 ARG A C 1
ATOM 1545 O O . ARG A 1 192 ? -27.954 -5.111 27.721 1.00 92.81 192 ARG A O 1
ATOM 1552 N N . GLN A 1 193 ? -26.528 -3.547 26.933 1.00 91.69 193 GLN A N 1
ATOM 1553 C CA . GLN A 1 193 ? -27.154 -2.422 27.624 1.00 91.69 193 GLN A CA 1
ATOM 1554 C C . GLN A 1 193 ? -28.604 -2.228 27.163 1.00 91.69 193 GLN A C 1
ATOM 1556 O O . GLN A 1 193 ? -29.498 -2.052 27.986 1.00 91.69 193 GLN A O 1
ATOM 1561 N N . PHE A 1 194 ? -28.853 -2.346 25.856 1.00 91.06 194 PHE A N 1
ATOM 1562 C CA . PHE A 1 194 ? -30.196 -2.300 25.287 1.00 91.06 194 PHE A CA 1
ATOM 1563 C C . PHE A 1 194 ? -31.096 -3.401 25.856 1.00 91.06 194 PHE A C 1
ATOM 1565 O O . PHE A 1 194 ? -32.222 -3.116 26.249 1.00 91.06 194 PHE A O 1
ATOM 1572 N N . GLN A 1 195 ? -30.611 -4.644 25.935 1.00 90.62 195 GLN A N 1
ATOM 1573 C CA . GLN A 1 195 ? -31.382 -5.762 26.481 1.00 90.62 195 GLN A CA 1
ATOM 1574 C C . GLN A 1 195 ? -31.689 -5.579 27.973 1.00 90.62 195 GLN A C 1
ATOM 1576 O O . GLN A 1 195 ? -32.807 -5.872 28.406 1.00 90.62 195 GLN A O 1
ATOM 1581 N N . ALA A 1 196 ? -30.718 -5.092 28.751 1.00 90.12 196 ALA A N 1
ATOM 1582 C CA . ALA A 1 196 ? -30.893 -4.804 30.172 1.00 90.12 196 ALA A CA 1
ATOM 1583 C C . ALA A 1 196 ? -31.958 -3.716 30.389 1.00 90.12 196 ALA A C 1
ATOM 1585 O O . ALA A 1 196 ? -32.922 -3.939 31.123 1.00 90.12 196 ALA A O 1
ATOM 1586 N N . ASP A 1 197 ? -31.840 -2.592 29.675 1.00 88.19 197 ASP A N 1
ATOM 1587 C CA . ASP A 1 197 ? -32.781 -1.473 29.776 1.00 88.19 197 ASP A CA 1
ATOM 1588 C C . ASP A 1 197 ? -34.181 -1.856 29.272 1.00 88.19 197 ASP A C 1
ATOM 1590 O O . ASP A 1 197 ? -35.183 -1.518 29.899 1.00 88.19 197 ASP A O 1
ATOM 1594 N N . TYR A 1 198 ? -34.269 -2.619 28.179 1.00 88.25 198 TYR A N 1
ATOM 1595 C CA . TYR A 1 198 ? -35.540 -3.121 27.654 1.00 88.25 198 TYR A CA 1
ATOM 1596 C C . TYR A 1 198 ? -36.253 -4.043 28.646 1.00 88.25 198 TYR A C 1
ATOM 1598 O O . TYR A 1 198 ? -37.452 -3.888 28.875 1.00 88.25 198 TYR A O 1
ATOM 1606 N N . SER A 1 199 ? -35.519 -4.968 29.271 1.00 87.50 199 SER A N 1
ATOM 1607 C CA . SER A 1 199 ? -36.085 -5.896 30.259 1.00 87.50 199 SER A CA 1
ATOM 1608 C C . SER A 1 199 ? -36.576 -5.152 31.506 1.00 87.50 199 SER A C 1
ATOM 1610 O O . SER A 1 199 ? -37.646 -5.467 32.026 1.00 87.50 199 SER A O 1
ATOM 1612 N N . GLN A 1 200 ? -35.837 -4.127 31.949 1.00 86.31 200 GLN A N 1
ATOM 1613 C CA . GLN A 1 200 ? -36.232 -3.272 33.070 1.00 86.31 200 GLN A CA 1
ATOM 1614 C C . GLN A 1 200 ? -37.520 -2.497 32.764 1.00 86.31 200 GLN A C 1
ATOM 1616 O O . GLN A 1 200 ? -38.455 -2.524 33.558 1.00 86.31 200 GLN A O 1
ATOM 1621 N N . ILE A 1 201 ? -37.604 -1.860 31.593 1.00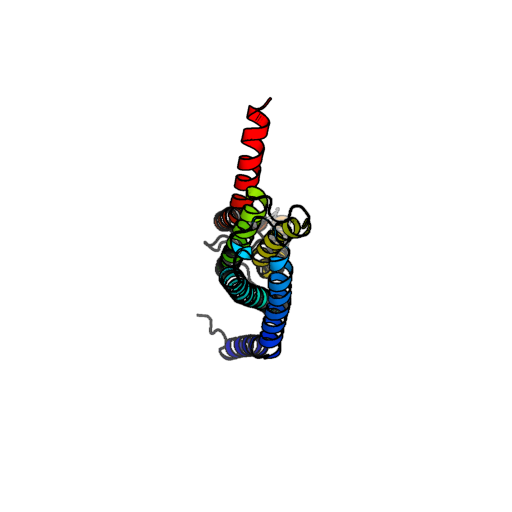 85.50 201 ILE A N 1
ATOM 1622 C CA . ILE A 1 201 ? -38.796 -1.103 31.177 1.00 85.50 201 ILE A CA 1
ATOM 1623 C C . ILE A 1 201 ? -40.004 -2.024 31.030 1.00 85.50 201 ILE A C 1
ATOM 1625 O O . ILE A 1 201 ? -41.096 -1.672 31.468 1.00 85.50 201 ILE A O 1
ATOM 1629 N N . HIS A 1 202 ? -39.813 -3.215 30.456 1.00 83.50 202 HIS A N 1
ATOM 1630 C CA . HIS A 1 202 ? -40.883 -4.195 30.312 1.00 83.50 202 HIS A CA 1
ATOM 1631 C C . HIS A 1 202 ? -41.423 -4.658 31.676 1.00 83.50 202 HIS A C 1
ATOM 1633 O O . HIS A 1 202 ? -42.630 -4.798 31.847 1.00 83.50 202 HIS A O 1
ATOM 1639 N N . ALA A 1 203 ? -40.555 -4.854 32.673 1.00 83.06 203 ALA A N 1
ATOM 1640 C CA . ALA A 1 203 ? -40.983 -5.167 34.038 1.00 83.06 203 ALA A CA 1
ATOM 1641 C C . ALA A 1 203 ? -41.716 -3.993 34.722 1.00 83.06 203 ALA A C 1
ATOM 1643 O O . ALA A 1 203 ? -42.564 -4.211 35.584 1.00 83.06 203 ALA A O 1
ATOM 1644 N N . SER A 1 204 ? -41.423 -2.754 34.318 1.00 79.62 204 SER A N 1
ATOM 1645 C CA . SER A 1 204 ? -42.039 -1.523 34.831 1.00 79.62 204 SER A CA 1
ATOM 1646 C C . SER A 1 204 ? -43.249 -1.034 34.019 1.00 79.62 204 SER A C 1
ATOM 1648 O O . SER A 1 204 ? -43.736 0.061 34.284 1.00 79.62 204 SER A O 1
ATOM 1650 N N . LEU A 1 205 ? -43.777 -1.824 33.071 1.00 75.25 205 LEU A N 1
ATOM 1651 C CA . LEU A 1 205 ? -44.947 -1.461 32.246 1.00 75.25 205 LEU A CA 1
ATOM 1652 C C . LEU A 1 205 ? -46.224 -1.176 33.062 1.00 75.25 205 LEU A C 1
ATOM 1654 O O . LEU A 1 205 ? -47.113 -0.481 32.582 1.00 75.25 205 LEU A O 1
ATOM 1658 N N . THR A 1 206 ? -46.308 -1.684 34.292 1.00 70.56 206 THR A N 1
ATOM 1659 C CA . THR A 1 206 ? -47.381 -1.410 35.269 1.00 70.56 206 THR A CA 1
ATOM 1660 C C . THR A 1 206 ? -47.051 -0.283 36.263 1.00 70.56 206 THR A C 1
ATOM 1662 O O . THR A 1 206 ? -47.830 -0.043 37.182 1.00 70.56 206 THR A O 1
ATOM 1665 N N . GLY A 1 207 ? -45.897 0.378 36.121 1.00 66.62 207 GLY A N 1
ATOM 1666 C CA . GLY A 1 207 ? -45.390 1.420 37.020 1.00 66.62 207 GLY A CA 1
ATOM 1667 C C . GLY A 1 207 ? -45.632 2.861 36.546 1.00 66.62 207 GLY A C 1
ATOM 1668 O O . GLY A 1 207 ? -46.372 3.118 35.602 1.00 66.62 207 GLY A O 1
ATOM 1669 N N . ASP A 1 208 ? -44.990 3.806 37.236 1.00 76.00 208 ASP A N 1
ATOM 1670 C CA . ASP A 1 208 ? -45.128 5.257 37.058 1.00 76.00 208 ASP A CA 1
ATOM 1671 C C . ASP A 1 208 ? -44.787 5.750 35.632 1.00 76.00 208 ASP A C 1
ATOM 1673 O O . ASP A 1 208 ? -43.757 5.388 35.053 1.00 76.00 208 ASP A O 1
ATOM 1677 N N . ALA A 1 209 ? -45.631 6.621 35.070 1.00 77.94 209 ALA A N 1
ATOM 1678 C CA . ALA A 1 209 ? -45.538 7.106 33.690 1.00 77.94 209 ALA A CA 1
ATOM 1679 C C . ALA A 1 209 ? -44.234 7.879 33.401 1.00 77.94 209 ALA A C 1
ATOM 1681 O O . ALA A 1 209 ? -43.718 7.839 32.278 1.00 77.94 209 ALA A O 1
ATOM 1682 N N . GLU A 1 210 ? -43.670 8.544 34.414 1.00 79.81 210 GLU A N 1
ATOM 1683 C CA . GLU A 1 210 ? -42.388 9.253 34.330 1.00 79.81 210 GLU A CA 1
ATOM 1684 C C . GLU A 1 210 ? -41.229 8.277 34.038 1.00 79.81 210 GLU A C 1
ATOM 1686 O O . GLU A 1 210 ? -40.413 8.510 33.140 1.00 79.81 210 GLU A O 1
ATOM 1691 N N . THR A 1 211 ? -41.203 7.128 34.726 1.00 77.75 211 THR A N 1
ATOM 1692 C CA . THR A 1 211 ? -40.165 6.092 34.551 1.00 77.75 211 THR A CA 1
ATOM 1693 C C . THR A 1 211 ? -40.224 5.438 33.171 1.00 77.75 211 THR A C 1
ATOM 1695 O O . THR A 1 211 ? -39.188 5.196 32.542 1.00 77.75 211 THR A O 1
ATOM 1698 N N . LEU A 1 212 ? -41.435 5.237 32.642 1.00 81.75 212 LEU A N 1
ATOM 1699 C CA . LEU A 1 212 ? -41.652 4.698 31.301 1.00 81.75 212 LEU A CA 1
ATOM 1700 C C . LEU A 1 212 ? -41.135 5.657 30.215 1.00 81.75 212 LEU A C 1
ATOM 1702 O O . LEU A 1 212 ? -40.505 5.230 29.239 1.00 81.75 212 LEU A O 1
ATOM 1706 N N . LYS A 1 213 ? -41.359 6.966 30.395 1.00 85.06 213 LYS A N 1
ATOM 1707 C CA . LYS A 1 213 ? -40.890 8.006 29.469 1.00 85.06 213 LYS A CA 1
ATOM 1708 C C . LYS A 1 213 ? -39.362 8.073 29.429 1.00 85.06 213 LYS A C 1
ATOM 1710 O O . LYS A 1 213 ? -38.785 8.005 28.342 1.00 85.06 213 LYS A O 1
ATOM 1715 N N . GLN A 1 214 ? -38.711 8.129 30.593 1.00 85.00 214 GLN A N 1
ATOM 1716 C CA . GLN A 1 214 ? -37.245 8.156 30.693 1.00 85.00 214 GLN A CA 1
ATOM 1717 C C . GLN A 1 214 ? -36.605 6.898 30.087 1.00 85.00 214 GLN A C 1
ATOM 1719 O O . GLN A 1 214 ? -35.636 6.987 29.327 1.00 85.00 214 GLN A O 1
ATOM 1724 N N . GLY A 1 215 ? -37.178 5.720 30.353 1.00 84.12 215 GLY A N 1
ATOM 1725 C CA . GLY A 1 215 ? -36.710 4.466 29.767 1.00 84.12 215 GLY A CA 1
ATOM 1726 C C . GLY A 1 215 ? -36.827 4.437 28.239 1.00 84.12 215 GLY A C 1
ATOM 1727 O O . GLY A 1 215 ? -35.894 4.036 27.537 1.00 84.12 215 GLY A O 1
ATOM 1728 N N . THR A 1 216 ? -37.946 4.929 27.704 1.00 85.56 216 THR A N 1
ATOM 1729 C CA . THR A 1 216 ? -38.176 4.989 26.253 1.00 85.56 216 THR A CA 1
ATOM 1730 C C . THR A 1 216 ? -37.189 5.934 25.559 1.00 85.56 216 THR A C 1
ATOM 1732 O O . THR A 1 216 ? -36.656 5.600 24.495 1.00 85.56 216 THR A O 1
ATOM 1735 N N . GLU A 1 217 ? -36.882 7.089 26.162 1.00 89.56 217 GLU A N 1
ATOM 1736 C CA . GLU A 1 217 ? -35.847 8.002 25.656 1.00 89.56 217 GLU A CA 1
ATOM 1737 C C . GLU A 1 217 ? -34.455 7.359 25.669 1.00 89.56 217 GLU A C 1
ATOM 1739 O O . GLU A 1 217 ? -33.729 7.441 24.673 1.00 89.56 217 GLU A O 1
ATOM 1744 N N . LYS A 1 218 ? -34.100 6.646 26.745 1.00 89.38 218 LYS A N 1
ATOM 1745 C CA . LYS A 1 218 ? -32.826 5.918 26.838 1.00 89.38 218 LYS A CA 1
ATOM 1746 C C . LYS A 1 218 ? -32.686 4.869 25.730 1.00 89.38 218 LYS A C 1
ATOM 1748 O O . LYS A 1 218 ? -31.663 4.838 25.045 1.00 89.38 218 LYS A O 1
ATOM 1753 N N . ILE A 1 219 ? -33.729 4.074 25.478 1.00 89.44 219 ILE A N 1
ATOM 1754 C CA . ILE A 1 219 ? -33.777 3.097 24.374 1.00 89.44 219 I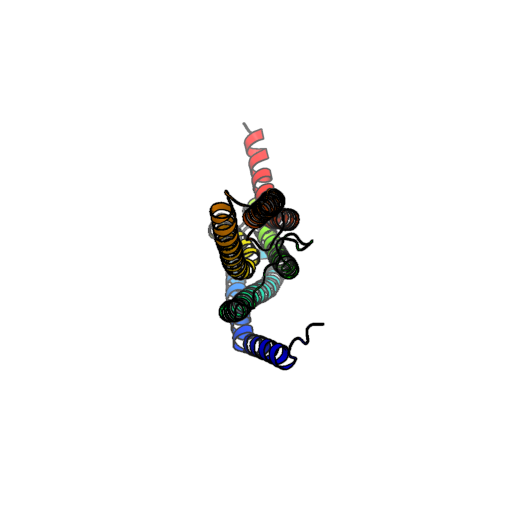LE A CA 1
ATOM 1755 C C . ILE A 1 219 ? -33.615 3.775 23.011 1.00 89.44 219 ILE A C 1
ATOM 1757 O O . ILE A 1 219 ? -32.889 3.274 22.145 1.00 89.44 219 ILE A O 1
ATOM 1761 N N . LYS A 1 220 ? -34.280 4.917 22.801 1.00 91.38 220 LYS A N 1
ATOM 1762 C CA . LYS A 1 220 ? -34.173 5.688 21.556 1.00 91.38 220 LYS A CA 1
ATOM 1763 C C . LYS A 1 220 ? -32.736 6.165 21.329 1.00 91.38 220 LYS A C 1
ATOM 1765 O O . LYS A 1 220 ? -32.217 6.015 20.221 1.00 91.38 220 LYS A O 1
ATOM 1770 N N . ASN A 1 221 ? -32.084 6.667 22.375 1.00 90.81 221 ASN A N 1
ATOM 1771 C CA . ASN A 1 221 ? -30.690 7.108 22.327 1.00 90.81 221 ASN A CA 1
ATOM 1772 C C . ASN A 1 221 ? -29.729 5.937 22.073 1.00 90.81 221 ASN A C 1
ATOM 1774 O O . ASN A 1 221 ? -28.859 6.041 21.210 1.00 90.81 221 ASN A O 1
ATOM 1778 N N . LEU A 1 222 ? -29.929 4.791 22.733 1.00 89.88 222 LEU A N 1
ATOM 1779 C CA . LEU A 1 222 ? -29.144 3.573 22.493 1.00 89.88 222 LEU A CA 1
ATOM 1780 C C . LEU A 1 222 ? -29.290 3.065 21.058 1.00 89.88 222 LEU A C 1
ATOM 1782 O O . LEU A 1 222 ? -28.298 2.701 20.432 1.00 89.88 222 LEU A O 1
ATOM 1786 N N . ARG A 1 223 ? -30.504 3.094 20.495 1.00 90.25 223 ARG A N 1
ATOM 1787 C CA . ARG A 1 223 ? -30.738 2.742 19.086 1.00 90.25 223 ARG A CA 1
ATOM 1788 C C . ARG A 1 223 ? -30.018 3.700 18.137 1.00 90.25 223 ARG A C 1
ATOM 1790 O O . ARG A 1 223 ? -29.447 3.256 17.140 1.00 90.25 223 ARG A O 1
ATOM 1797 N N . ALA A 1 224 ? -30.041 5.001 18.428 1.00 90.81 224 ALA A N 1
ATOM 1798 C CA . ALA A 1 224 ? -29.315 5.992 17.639 1.00 90.81 224 ALA A CA 1
ATOM 1799 C C . ALA A 1 224 ? -27.799 5.742 17.692 1.00 90.81 224 ALA A C 1
ATOM 1801 O O . ALA A 1 224 ? -27.142 5.731 16.651 1.00 90.81 224 ALA A O 1
ATOM 1802 N N . PHE A 1 225 ? -27.264 5.454 18.881 1.00 88.81 225 PHE A N 1
ATOM 1803 C CA . PHE A 1 225 ? -25.852 5.137 19.076 1.00 88.81 225 PHE A CA 1
ATOM 1804 C C . PHE A 1 225 ? -25.446 3.824 18.391 1.00 88.81 225 PHE A C 1
ATOM 1806 O O . PHE A 1 225 ? -24.412 3.773 17.727 1.00 88.81 225 PHE A O 1
ATOM 1813 N N . TYR A 1 226 ? -26.294 2.792 18.453 1.00 90.69 226 TYR A N 1
ATOM 1814 C CA . TYR A 1 226 ? -26.108 1.546 17.707 1.00 90.69 226 TYR A CA 1
ATOM 1815 C C . TYR A 1 226 ? -26.025 1.806 16.199 1.00 90.69 226 TYR A C 1
ATOM 1817 O O . TYR A 1 226 ? -25.077 1.377 15.553 1.00 90.69 226 TYR A O 1
ATOM 1825 N N . SER A 1 227 ? -26.982 2.558 15.644 1.00 90.69 227 SER A N 1
ATOM 1826 C CA . SER A 1 227 ? -27.026 2.897 14.213 1.00 90.69 227 SER A CA 1
ATOM 1827 C C . SER A 1 227 ? -25.798 3.694 13.762 1.00 90.69 227 SER A C 1
ATOM 1829 O O . SER A 1 227 ? -25.277 3.476 12.668 1.00 90.69 227 SER A O 1
ATOM 1831 N N . LEU A 1 228 ? -25.304 4.600 14.609 1.00 89.31 228 LEU A N 1
ATOM 1832 C CA . LEU A 1 228 ? -24.091 5.368 14.338 1.00 89.31 228 LEU A CA 1
ATOM 1833 C C . LEU A 1 228 ? -22.853 4.464 14.325 1.00 89.31 228 LEU A C 1
ATOM 1835 O O . LEU A 1 228 ? -22.077 4.503 13.369 1.00 89.31 228 LEU A O 1
ATOM 1839 N N . THR A 1 229 ? -22.696 3.617 15.344 1.00 88.06 229 THR A N 1
ATOM 1840 C CA . THR A 1 229 ? -21.587 2.658 15.440 1.00 88.06 229 THR A CA 1
ATOM 1841 C C . THR A 1 229 ? -21.625 1.633 14.306 1.00 88.06 229 THR A C 1
ATOM 1843 O O . THR A 1 229 ? -20.587 1.293 13.743 1.00 88.06 229 THR A O 1
ATOM 1846 N N . ASP A 1 230 ? -22.807 1.166 13.907 1.00 89.38 230 ASP A N 1
ATOM 1847 C CA . ASP A 1 230 ? -22.962 0.206 12.813 1.00 89.38 230 ASP A CA 1
ATOM 1848 C C . ASP A 1 230 ? -22.588 0.806 11.447 1.00 89.38 230 ASP A C 1
ATOM 1850 O O . ASP A 1 230 ? -21.952 0.150 10.621 1.00 89.38 230 ASP A O 1
ATOM 1854 N N . LYS A 1 231 ? -22.860 2.094 11.223 1.00 89.19 231 LYS A N 1
ATOM 1855 C CA . LYS A 1 231 ? -22.449 2.797 9.994 1.00 89.19 231 LYS A CA 1
ATOM 1856 C C . LYS A 1 231 ? -20.976 3.204 9.975 1.00 89.19 231 LYS A C 1
ATOM 1858 O O . LYS A 1 231 ? -20.472 3.595 8.923 1.00 89.19 231 LYS A O 1
ATOM 1863 N N . PHE A 1 232 ? -20.277 3.120 11.106 1.00 86.69 232 PHE A N 1
ATOM 1864 C CA . PHE A 1 232 ? -18.874 3.504 11.197 1.00 86.69 232 PHE A CA 1
ATOM 1865 C C . PHE A 1 232 ? -17.989 2.603 10.307 1.00 86.69 232 PHE A C 1
ATOM 1867 O O . PHE A 1 232 ? -18.095 1.365 10.383 1.00 86.69 232 PHE A O 1
ATOM 1874 N N . PRO A 1 233 ? -17.127 3.189 9.450 1.00 88.50 233 PRO A N 1
ATOM 1875 C CA . PRO A 1 233 ? -16.257 2.430 8.564 1.00 88.50 233 PRO A CA 1
ATOM 1876 C C . PRO A 1 233 ? -15.176 1.689 9.355 1.00 88.50 233 PRO A C 1
ATOM 1878 O O . PRO A 1 233 ? -14.548 2.218 10.261 1.00 88.50 233 PRO A O 1
ATOM 1881 N N . VAL A 1 234 ? -14.922 0.444 8.966 1.00 89.44 234 VAL A N 1
ATOM 1882 C CA . VAL A 1 234 ? -13.890 -0.419 9.572 1.00 89.44 234 VAL A CA 1
ATOM 1883 C C . VAL A 1 234 ? -12.528 -0.290 8.891 1.00 89.44 234 VAL A C 1
ATOM 1885 O O . VAL A 1 234 ? -11.578 -0.969 9.269 1.00 89.44 234 VAL A O 1
ATOM 1888 N N . TRP A 1 235 ? -12.435 0.515 7.837 1.00 90.88 235 TRP A N 1
ATOM 1889 C CA . TRP A 1 235 ? -11.182 0.767 7.143 1.00 90.88 235 TRP A CA 1
ATOM 1890 C C . TRP A 1 235 ? -10.551 2.060 7.665 1.00 90.88 235 TRP A C 1
ATOM 1892 O O . TRP A 1 235 ? -11.242 3.075 7.726 1.00 90.88 235 TRP A O 1
ATOM 1902 N N . PRO A 1 236 ? -9.250 2.049 8.007 1.00 89.62 236 PRO A N 1
ATOM 1903 C CA . PRO A 1 236 ? -8.538 3.210 8.537 1.00 89.62 236 PRO A CA 1
ATOM 1904 C C . PRO A 1 236 ? -8.142 4.173 7.409 1.00 89.62 236 PRO A C 1
ATOM 1906 O O . PRO A 1 236 ? -6.972 4.505 7.262 1.00 89.62 236 PRO A O 1
ATOM 1909 N N . PHE A 1 237 ? -9.083 4.566 6.553 1.00 91.12 237 PHE A N 1
ATOM 1910 C CA . PHE A 1 237 ? -8.884 5.600 5.540 1.00 91.12 237 PHE A CA 1
ATOM 1911 C C . PHE A 1 237 ? -10.216 6.244 5.158 1.00 91.12 237 PHE A C 1
ATOM 1913 O O . PHE A 1 237 ? -11.270 5.609 5.184 1.00 91.12 237 PHE A O 1
ATOM 1920 N N . ASP A 1 238 ? -10.155 7.506 4.745 1.00 90.38 238 ASP A N 1
ATOM 1921 C CA . ASP A 1 238 ? -11.306 8.238 4.236 1.00 90.38 238 ASP A CA 1
ATOM 1922 C C . ASP A 1 238 ? -11.381 8.206 2.699 1.00 90.38 238 ASP A C 1
ATOM 1924 O O . ASP A 1 238 ? -10.461 7.791 1.983 1.00 90.38 238 ASP A O 1
ATOM 1928 N N . ILE A 1 239 ? -12.506 8.689 2.166 1.00 89.44 239 ILE A N 1
ATOM 1929 C CA . ILE A 1 239 ? -12.730 8.765 0.718 1.00 89.44 239 ILE A CA 1
ATOM 1930 C C . ILE A 1 239 ? -11.691 9.651 0.013 1.00 89.44 239 ILE A C 1
ATOM 1932 O O . ILE A 1 239 ? -11.341 9.404 -1.143 1.00 89.44 239 ILE A O 1
ATOM 1936 N N . GLN A 1 240 ? -11.166 10.674 0.698 1.00 91.69 240 GLN A N 1
ATOM 1937 C CA . GLN A 1 240 ? -10.162 11.574 0.139 1.00 91.69 240 GLN A CA 1
ATOM 1938 C C . GLN A 1 240 ? -8.825 10.852 -0.061 1.00 91.69 240 GLN A C 1
ATOM 1940 O O . GLN A 1 240 ? -8.221 10.973 -1.131 1.00 91.69 240 GLN A O 1
ATOM 1945 N N . THR A 1 241 ? -8.385 10.085 0.936 1.00 91.94 241 THR A N 1
ATOM 1946 C CA . THR A 1 241 ? -7.170 9.264 0.901 1.00 91.94 241 THR A CA 1
ATOM 1947 C C . THR A 1 241 ? -7.278 8.188 -0.168 1.00 91.94 241 THR A C 1
ATOM 1949 O O . THR A 1 241 ? -6.369 8.047 -0.988 1.00 91.94 241 THR A O 1
ATOM 1952 N N . PHE A 1 242 ? -8.427 7.513 -0.254 1.00 93.12 242 PHE A N 1
ATOM 1953 C CA . PHE A 1 242 ? -8.672 6.523 -1.300 1.00 93.12 242 PHE A CA 1
ATOM 1954 C C . PHE A 1 242 ? -8.616 7.137 -2.708 1.00 93.12 242 PHE A C 1
ATOM 1956 O O . PHE A 1 242 ? -7.955 6.602 -3.597 1.00 93.12 242 PHE A O 1
ATOM 1963 N N . ARG A 1 243 ? -9.220 8.316 -2.914 1.00 94.50 243 ARG A N 1
ATOM 1964 C CA . ARG A 1 243 ? -9.151 9.024 -4.203 1.00 94.50 243 ARG A CA 1
ATOM 1965 C C . ARG A 1 243 ? -7.719 9.405 -4.580 1.00 94.50 243 ARG A C 1
ATOM 1967 O O . ARG A 1 243 ? -7.343 9.273 -5.741 1.00 94.50 243 ARG A O 1
ATOM 1974 N N . ARG A 1 244 ? -6.916 9.872 -3.617 1.00 94.94 244 ARG A N 1
ATOM 1975 C CA . ARG A 1 244 ? -5.494 10.183 -3.850 1.00 94.94 244 ARG A CA 1
ATOM 1976 C C . ARG A 1 244 ? -4.723 8.936 -4.271 1.00 94.94 244 ARG A C 1
ATOM 1978 O O . ARG A 1 244 ? -3.975 8.998 -5.236 1.00 94.94 244 ARG A O 1
ATOM 1985 N N . PHE A 1 245 ? -4.964 7.805 -3.615 1.00 94.38 245 PHE A N 1
ATOM 1986 C CA . PHE A 1 245 ? -4.359 6.529 -3.986 1.00 94.38 245 PHE A CA 1
ATOM 1987 C C . PHE A 1 245 ? -4.727 6.080 -5.414 1.00 94.38 245 PHE A C 1
ATOM 1989 O O . PHE A 1 245 ? -3.848 5.676 -6.172 1.00 94.38 245 PHE A O 1
ATOM 1996 N N . LEU A 1 246 ? -5.989 6.223 -5.834 1.00 94.44 246 LEU A N 1
ATOM 1997 C CA . LEU A 1 246 ? -6.397 5.896 -7.209 1.00 94.44 246 LEU A CA 1
ATOM 1998 C C . LEU A 1 246 ? -5.679 6.755 -8.264 1.00 94.44 246 LEU A C 1
ATOM 2000 O O . LEU A 1 246 ? -5.257 6.240 -9.303 1.00 94.44 246 LEU A O 1
ATOM 2004 N N . LEU A 1 247 ? -5.502 8.052 -7.994 1.00 93.44 247 LEU A N 1
ATOM 2005 C CA . LEU A 1 247 ? -4.725 8.942 -8.865 1.00 93.44 247 LEU A CA 1
ATOM 2006 C C . LEU A 1 247 ? -3.257 8.503 -8.944 1.00 93.44 247 LEU A C 1
ATOM 2008 O O . LEU A 1 247 ? -2.673 8.483 -10.026 1.00 93.44 247 LEU A O 1
ATOM 2012 N N . THR A 1 248 ? -2.689 8.082 -7.814 1.00 92.44 248 THR A N 1
ATOM 2013 C CA . THR A 1 248 ? -1.328 7.547 -7.725 1.00 92.44 248 THR A CA 1
ATOM 2014 C C . THR A 1 248 ? -1.146 6.296 -8.584 1.00 92.44 248 THR A C 1
ATOM 2016 O O . THR A 1 248 ? -0.212 6.244 -9.381 1.00 92.44 248 THR A O 1
ATOM 2019 N N . ILE A 1 249 ? -2.048 5.310 -8.497 1.00 92.06 249 ILE A N 1
ATOM 2020 C CA . ILE A 1 249 ? -1.995 4.106 -9.351 1.00 92.06 249 ILE A CA 1
ATOM 2021 C C . ILE A 1 249 ? -2.099 4.482 -10.832 1.00 92.06 249 ILE A C 1
ATOM 2023 O O . ILE A 1 249 ? -1.353 3.964 -11.662 1.00 92.06 249 ILE A O 1
ATOM 2027 N N . SER A 1 250 ? -2.985 5.420 -11.168 1.00 90.69 250 SER A N 1
ATOM 2028 C CA . SER A 1 250 ? -3.209 5.839 -12.558 1.00 90.69 250 SER A CA 1
ATOM 2029 C C . SER A 1 250 ? -1.930 6.374 -13.220 1.00 90.69 250 SER A C 1
ATOM 2031 O O . SER A 1 250 ? -1.716 6.158 -14.414 1.00 90.69 250 SER A O 1
ATOM 2033 N N . ALA A 1 251 ? -1.031 6.992 -12.444 1.00 88.25 251 ALA A N 1
ATOM 2034 C CA . ALA A 1 251 ? 0.261 7.470 -12.937 1.00 88.25 251 ALA A CA 1
ATOM 2035 C C . ALA A 1 251 ? 1.160 6.348 -13.497 1.00 88.25 251 ALA A C 1
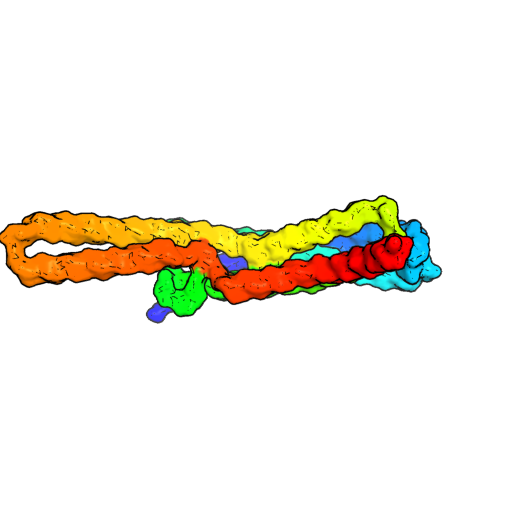ATOM 2037 O O . ALA A 1 251 ? 1.945 6.601 -14.408 1.00 88.25 251 ALA A O 1
ATOM 2038 N N . HIS A 1 252 ? 1.022 5.109 -13.010 1.00 88.44 252 HIS A N 1
ATOM 2039 C CA . HIS A 1 252 ? 1.857 3.977 -13.433 1.00 88.44 252 HIS A CA 1
ATOM 2040 C C . HIS A 1 252 ? 1.515 3.559 -14.874 1.00 88.44 252 HIS A C 1
ATOM 2042 O O . HIS A 1 252 ? 2.384 3.178 -15.659 1.00 88.44 252 HIS A O 1
ATOM 2048 N N . VAL A 1 253 ? 0.240 3.686 -15.249 1.00 89.56 253 VAL A N 1
ATOM 2049 C CA . VAL A 1 253 ? -0.306 3.227 -16.536 1.00 89.56 253 VAL A CA 1
ATOM 2050 C C . VAL A 1 253 ? -0.307 4.332 -17.598 1.00 89.56 253 VAL A C 1
ATOM 2052 O O . VAL A 1 253 ? -0.334 4.046 -18.796 1.00 89.56 253 VAL A O 1
ATOM 2055 N N . PHE A 1 254 ? -0.232 5.595 -17.171 1.00 90.31 254 PHE A N 1
ATOM 2056 C CA . PHE A 1 254 ? -0.387 6.766 -18.031 1.00 90.31 254 PHE A CA 1
ATOM 2057 C C . PHE A 1 254 ? 0.541 6.761 -19.259 1.00 90.31 254 PHE A C 1
ATOM 2059 O O . PHE A 1 254 ? 0.065 6.872 -20.389 1.00 90.31 254 PHE A O 1
ATOM 2066 N N . LEU A 1 255 ? 1.853 6.581 -19.070 1.00 91.12 255 LEU A N 1
ATOM 2067 C CA . LEU A 1 255 ? 2.815 6.634 -20.178 1.00 91.12 255 LEU A CA 1
ATOM 2068 C C . LEU A 1 255 ? 2.701 5.433 -21.142 1.00 91.12 255 LEU A C 1
ATOM 2070 O O . LEU A 1 255 ? 2.659 5.667 -22.351 1.00 91.12 255 LEU A O 1
ATOM 2074 N N . PRO A 1 256 ? 2.590 4.167 -20.684 1.00 89.25 256 PRO A N 1
ATOM 2075 C CA . PRO A 1 256 ? 2.338 3.020 -21.547 1.00 89.25 256 PRO A CA 1
ATOM 2076 C C . PRO A 1 256 ? 1.110 3.199 -22.436 1.00 89.25 256 PRO A C 1
ATOM 2078 O O . PRO A 1 256 ? 1.185 2.922 -23.632 1.00 89.25 256 PRO A O 1
ATOM 2081 N N . VAL A 1 257 ? 0.004 3.711 -21.884 1.00 90.62 257 VAL A N 1
ATOM 2082 C CA . VAL A 1 257 ? -1.227 3.952 -22.651 1.00 90.62 257 VAL A CA 1
ATOM 2083 C C . VAL A 1 257 ? -0.998 4.987 -23.746 1.00 90.62 257 VAL A C 1
ATOM 2085 O O . VAL A 1 257 ? -1.387 4.747 -24.887 1.00 90.62 257 VAL A O 1
ATOM 2088 N N . ILE A 1 258 ? -0.302 6.089 -23.447 1.00 92.31 258 ILE A N 1
ATOM 2089 C CA . ILE A 1 258 ? 0.076 7.080 -24.467 1.00 92.31 258 ILE A CA 1
ATOM 2090 C C . ILE A 1 258 ? 0.917 6.429 -25.570 1.00 92.31 258 ILE A C 1
ATOM 2092 O O . ILE A 1 258 ? 0.651 6.650 -26.750 1.00 92.31 258 ILE A O 1
ATOM 2096 N N . GLY A 1 259 ? 1.892 5.590 -25.210 1.00 87.25 259 GLY A N 1
ATOM 2097 C CA . GLY A 1 259 ? 2.730 4.882 -26.183 1.00 87.25 259 GLY A CA 1
ATOM 2098 C C . GLY A 1 259 ? 1.934 3.943 -27.094 1.00 87.25 259 GLY A C 1
ATOM 2099 O O . GLY A 1 259 ? 2.202 3.872 -28.295 1.00 87.25 259 GLY A O 1
ATOM 2100 N N . ILE A 1 260 ? 0.931 3.250 -26.548 1.00 87.88 260 ILE A N 1
ATOM 2101 C CA . ILE A 1 260 ? 0.027 2.385 -27.321 1.00 87.88 260 ILE A CA 1
ATOM 2102 C C . ILE A 1 260 ? -0.841 3.228 -28.262 1.00 87.88 260 ILE A C 1
ATOM 2104 O O . ILE A 1 260 ? -0.912 2.929 -29.454 1.00 87.88 260 ILE A O 1
ATOM 2108 N N . LEU A 1 261 ? -1.452 4.305 -27.760 1.00 89.75 261 LEU A N 1
ATOM 2109 C CA . LEU A 1 261 ? -2.289 5.204 -28.560 1.00 89.75 261 LEU A CA 1
ATOM 2110 C C . LEU A 1 261 ? -1.504 5.818 -29.725 1.00 89.75 261 LEU A C 1
ATOM 2112 O O . LEU A 1 261 ? -1.976 5.783 -30.859 1.00 89.75 261 LEU A O 1
ATOM 2116 N N . GLN A 1 262 ? -0.278 6.291 -29.480 1.00 88.69 262 GLN A N 1
ATOM 2117 C CA . GLN A 1 262 ? 0.609 6.816 -30.524 1.00 88.69 262 GLN A CA 1
ATOM 2118 C C . GLN A 1 262 ? 0.877 5.800 -31.640 1.00 88.69 262 GLN A C 1
ATOM 2120 O O . GLN A 1 262 ? 0.960 6.183 -32.805 1.00 88.69 262 GLN A O 1
ATOM 2125 N N . LYS A 1 263 ? 0.994 4.509 -31.308 1.00 84.06 263 LYS A N 1
ATOM 2126 C CA . LYS A 1 263 ? 1.152 3.447 -32.309 1.00 84.06 263 LYS A CA 1
ATOM 2127 C C . LYS A 1 263 ? -0.143 3.112 -33.049 1.00 84.06 263 LYS A C 1
ATOM 2129 O O . LYS A 1 263 ? -0.078 2.767 -34.225 1.00 84.06 263 LYS A O 1
ATOM 2134 N N . LEU A 1 264 ? -1.298 3.205 -32.390 1.00 86.38 264 LEU A N 1
ATOM 2135 C CA . LEU A 1 264 ? -2.596 2.848 -32.974 1.00 86.38 264 LEU A CA 1
ATOM 2136 C C . LEU A 1 264 ? -3.174 3.933 -33.894 1.00 86.38 264 LEU A C 1
ATOM 2138 O O . LEU A 1 264 ? -3.765 3.595 -34.917 1.00 86.38 264 LEU A O 1
ATOM 2142 N N . ILE A 1 265 ? -2.979 5.218 -33.582 1.00 89.38 265 ILE A N 1
ATOM 2143 C CA . ILE A 1 265 ? -3.485 6.353 -34.382 1.00 89.38 265 ILE A CA 1
ATOM 2144 C C . ILE A 1 265 ? -3.120 6.251 -35.880 1.00 89.38 265 ILE A C 1
ATOM 2146 O O . ILE A 1 265 ? -4.031 6.285 -36.707 1.00 89.38 265 ILE A O 1
ATOM 2150 N N . PRO A 1 266 ? -1.844 6.074 -36.282 1.00 85.56 266 PRO A N 1
ATOM 2151 C CA . PRO A 1 266 ? -1.488 5.977 -37.701 1.00 85.56 266 PRO A CA 1
ATOM 2152 C C . PRO A 1 266 ? -1.998 4.694 -38.377 1.00 85.56 266 PRO A C 1
ATOM 2154 O O . PRO A 1 266 ? -2.130 4.663 -39.597 1.00 85.56 266 PRO A O 1
ATOM 2157 N N . LEU A 1 267 ? -2.283 3.637 -37.610 1.00 84.19 267 LEU A N 1
ATOM 2158 C CA . LEU A 1 267 ? -2.899 2.399 -38.103 1.00 84.19 267 LEU A CA 1
ATOM 2159 C C . LEU A 1 267 ? -4.390 2.592 -38.404 1.00 84.19 267 LEU A C 1
ATOM 2161 O O . LEU A 1 267 ? -4.886 2.047 -39.386 1.00 84.19 267 LEU A O 1
ATOM 2165 N N . LEU A 1 268 ? -5.083 3.384 -37.582 1.00 81.56 268 LEU A N 1
ATOM 2166 C CA . LEU A 1 268 ? -6.492 3.730 -37.770 1.00 81.56 268 LEU A CA 1
ATOM 2167 C C . LEU A 1 268 ? -6.697 4.738 -38.907 1.00 81.56 268 LEU A C 1
ATOM 2169 O O . LEU A 1 268 ? -7.660 4.603 -39.644 1.00 81.56 268 LEU A O 1
ATOM 2173 N N . LEU A 1 269 ? -5.780 5.697 -39.084 1.00 84.31 269 LEU A N 1
ATOM 2174 C CA . LEU A 1 269 ? -5.831 6.700 -40.161 1.00 84.31 269 LEU A CA 1
ATOM 2175 C C . LEU A 1 269 ? -5.447 6.155 -41.550 1.00 84.31 269 LEU A C 1
ATOM 2177 O O . LEU A 1 269 ? -5.613 6.851 -42.546 1.00 84.31 269 LEU A O 1
ATOM 2181 N N . LYS A 1 270 ? -4.881 4.943 -41.621 1.00 73.31 270 LYS A N 1
ATOM 2182 C CA . LYS A 1 270 ? -4.548 4.252 -42.880 1.00 73.31 270 LYS A CA 1
ATOM 2183 C C . LYS A 1 270 ? -5.676 3.352 -43.405 1.00 73.31 270 LYS A C 1
ATOM 2185 O O . LYS A 1 270 ? -5.501 2.757 -44.468 1.00 73.31 270 LYS A O 1
ATOM 2190 N N . LYS A 1 271 ? -6.775 3.218 -42.662 1.00 53.31 271 LYS A N 1
ATOM 2191 C CA . LYS A 1 271 ? -8.022 2.576 -43.096 1.00 53.31 271 LYS A CA 1
ATOM 2192 C C . LYS A 1 271 ? -9.025 3.638 -43.514 1.00 53.31 271 LYS A C 1
ATOM 2194 O O . LYS A 1 271 ? -9.807 3.321 -44.431 1.00 53.31 271 LYS A O 1
#

Radius of gyration: 27.54 Å; chains: 1; bounding box: 76×24×80 Å